Protein 3LG8 (pdb70)

Foldseek 3Di:
DPCPCVVVLLVLLVVVLVVVLDAEFQWAFAAPVNVCPVCPPFVVSQPCNCPPRNHGYGHDHHDHDAHHIWGAHPPRPDTGGSGPCCVVVVVVVVVVVVVVVVDPPD/DCVVVLCVLLVLVLVQCVVVLDAAWAWAWAAVVNCVSPCPPPCVSQVCRVPPGPHTYDYDHYHHAAHHIKTAHPPRPDTGDSGPCVPVVVVVVVVVVVVVCPPPND

Radius of gyration: 22.58 Å; Cα contacts (8 Å, |Δi|>4): 334; chains: 2; bounding box: 62×52×53 Å

Nearest PDB structures (foldseek):
  3lg8-assembly1_A  TM=1.010E+00  e=1.877E-20  Methanocaldococcus jannaschii
  3lg8-assembly2_B  TM=9.759E-01  e=1.126E-16  Methanocaldococcus jannaschii
  7uw9-assembly1_G  TM=6.546E-01  e=6.160E-03  Citrus x limon
  7vas-assembly1_J  TM=5.231E-01  e=1.562E+00  Thermus thermophilus HB8
  2a4h-assembly1_A  TM=2.827E-01  e=3.931E+00  Drosophila melanogaster

InterPro domains:
  IPR002842 V-type ATPase subunit E [MF_00311] (1-203)
  IPR002842 V-type ATPase subunit E [PF01991] (9-203)
  IPR002842 V-type ATPase subunit E [PTHR45715] (4-203)
  IPR028987 F-type ATP synthase subunit B-like, membrane domain superfamily [SSF81573] (9-65)
  IPR038495 V-type ATPase subunit E, C-terminal domain superfamily [G3DSA:3.30.2320.30] (80-203)

Secondary structure (DSSP, 8-state):
---STTTHHHHHHHHHHHHHT-SS---B-SSHHHHTTTTSS-TTTTTTHHHHSSS----------SSS-B-B-SS-S-B----SHHHHSHHHHHHHHHHHTTTS--/---STTTHHHHHHTTTTTTT--SS--B--SHHHHHHHHHSSHHHHSTGGGTSSSS----------SSSPPEE-SSSS-EE--SSHHHHTHHHHHHHHHHTTTSS--

Structure (mmCIF, N/CA/C/O backbone):
data_3LG8
#
_entry.id   3LG8
#
_cell.length_a   73.658
_cell.length_b   73.658
_cell.length_c   149.643
_cell.angle_alpha   90.000
_cell.angle_beta   90.000
_cell.angle_gamma   120.000
#
_symmetry.space_group_name_H-M   'P 61 2 2'
#
loop_
_atom_site.group_PDB
_atom_site.id
_atom_site.type_symbol
_atom_site.label_atom_id
_atom_site.label_alt_id
_atom_site.label_comp_id
_atom_site.label_asym_id
_atom_site.label_entity_id
_atom_site.label_seq_id
_atom_site.pdbx_PDB_ins_code
_atom_site.Cartn_x
_atom_site.Cartn_y
_atom_site.Cartn_z
_atom_site.occupancy
_atom_site.B_iso_or_equiv
_atom_site.auth_seq_id
_atom_site.auth_comp_id
_atom_site.auth_asym_id
_atom_site.auth_atom_id
_atom_site.pdbx_PDB_model_num
ATOM 1 N N . GLU A 1 1 ? 25.654 -9.329 21.993 1.00 34.32 101 GLU A N 1
ATOM 2 C CA . GLU A 1 1 ? 25.127 -9.837 20.691 1.00 21.00 101 GLU A CA 1
ATOM 3 C C . GLU A 1 1 ? 26.081 -9.559 19.526 1.00 24.92 101 GLU A C 1
ATOM 4 O O . GLU A 1 1 ? 26.580 -10.495 18.892 1.00 20.21 101 GLU A O 1
ATOM 6 N N . GLN A 1 2 ? 26.322 -8.271 19.258 1.00 20.52 102 GLN A N 1
ATOM 7 C CA . GLN A 1 2 ? 27.183 -7.801 18.157 1.00 23.42 102 GLN A CA 1
ATOM 8 C C . GLN A 1 2 ? 26.567 -7.937 16.750 1.00 21.65 102 GLN A C 1
ATOM 9 O O . GLN A 1 2 ? 27.077 -7.356 15.785 1.00 25.11 102 GLN A O 1
ATOM 11 N N . PRO A 1 3 ? 25.464 -8.702 16.638 1.00 20.65 103 PRO A N 1
ATOM 12 C CA . PRO A 1 3 ? 24.699 -9.018 15.431 1.00 22.78 103 PRO A CA 1
ATOM 13 C C . PRO A 1 3 ? 23.590 -7.998 15.186 1.00 21.52 103 PRO A C 1
ATOM 14 O O . PRO A 1 3 ? 22.414 -8.360 15.097 1.00 24.76 103 PRO A O 1
ATOM 16 N N . GLU A 1 4 ? 23.982 -6.730 15.081 1.00 21.03 104 GLU A N 1
ATOM 17 C CA . GLU A 1 4 ? 23.050 -5.631 14.830 1.00 20.12 104 GLU A CA 1
ATOM 18 C C . GLU A 1 4 ? 22.645 -5.564 13.361 1.00 20.28 104 GLU A C 1
ATOM 19 O O . GLU A 1 4 ? 21.499 -5.246 13.038 1.00 21.54 104 GLU A O 1
ATOM 21 N N . TYR A 1 5 ? 23.599 -5.860 12.481 1.00 27.12 105 TYR A N 1
ATOM 22 C CA . TYR A 1 5 ? 23.359 -5.897 11.041 1.00 26.27 105 TYR A CA 1
ATOM 23 C C . TYR A 1 5 ? 23.074 -7.326 10.553 1.00 23.35 105 TYR A C 1
ATOM 24 O O . TYR A 1 5 ? 23.173 -7.626 9.359 1.00 22.54 105 TYR A O 1
ATOM 26 N N . LYS A 1 6 ? 22.719 -8.198 11.496 1.00 27.84 106 LYS A N 1
ATOM 27 C CA . LYS A 1 6 ? 22.192 -9.525 11.185 1.00 29.12 106 LYS A CA 1
ATOM 28 C C . LYS A 1 6 ? 20.726 -9.416 10.755 1.00 31.94 106 LYS A C 1
ATOM 29 O O . LYS A 1 6 ? 20.128 -10.387 10.287 1.00 28.45 106 LYS A O 1
ATOM 31 N N . ASP A 1 7 ? 20.160 -8.225 10.939 1.00 30.41 107 ASP A N 1
ATOM 32 C CA . ASP A 1 7 ? 18.846 -7.872 10.416 1.00 31.47 107 ASP A CA 1
ATOM 33 C C . ASP A 1 7 ? 18.996 -7.072 9.120 1.00 38.25 107 ASP A C 1
ATOM 34 O O . ASP A 1 7 ? 18.031 -6.903 8.368 1.00 36.12 107 ASP A O 1
ATOM 36 N N . LYS A 1 8 ? 20.209 -6.578 8.873 1.00 35.94 108 LYS A N 1
ATOM 37 C CA . LYS A 1 8 ? 20.543 -5.924 7.611 1.00 33.82 108 LYS A CA 1
ATOM 38 C C . LYS A 1 8 ? 20.681 -6.969 6.515 1.00 32.98 108 LYS A C 1
ATOM 39 O O . LYS A 1 8 ? 20.381 -6.697 5.355 1.00 31.54 108 LYS A O 1
ATOM 41 N N . LEU A 1 9 ? 21.137 -8.162 6.898 1.00 32.89 109 LEU A N 1
ATOM 42 C CA . LEU A 1 9 ? 21.215 -9.301 5.989 1.00 31.54 109 LEU A CA 1
ATOM 43 C C . LEU A 1 9 ? 19.831 -9.635 5.445 1.00 28.92 109 LEU A C 1
ATOM 44 O O . LEU A 1 9 ? 19.676 -9.893 4.254 1.00 27.54 109 LEU A O 1
ATOM 46 N N . ILE A 1 10 ? 18.832 -9.612 6.325 1.00 29.28 110 ILE A N 1
ATOM 47 C CA . ILE A 1 10 ? 17.439 -9.794 5.928 1.00 29.92 110 ILE A CA 1
ATOM 48 C C . ILE A 1 10 ? 16.931 -8.575 5.165 1.00 31.47 110 ILE A C 1
ATOM 49 O O . ILE A 1 10 ? 16.076 -8.704 4.294 1.00 36.73 110 ILE A O 1
ATOM 51 N N . LYS A 1 11 ? 17.466 -7.399 5.485 1.00 39.17 111 LYS A N 1
ATOM 52 C CA . LYS A 1 11 ? 17.130 -6.176 4.758 1.00 38.45 111 LYS A CA 1
ATOM 53 C C . LYS A 1 11 ? 17.829 -6.127 3.400 1.00 35.45 111 LYS A C 1
ATOM 54 O O . LYS A 1 11 ? 17.514 -5.282 2.556 1.00 38.26 111 LYS A O 1
ATOM 56 N N . LEU A 1 12 ? 18.780 -7.039 3.207 1.00 31.45 112 LEU A N 1
ATOM 57 C CA . LEU A 1 12 ? 19.507 -7.171 1.949 1.00 32.42 112 LEU A CA 1
ATOM 58 C C . LEU A 1 12 ? 18.868 -8.222 1.050 1.00 31.45 112 LEU A C 1
ATOM 59 O O . LEU A 1 12 ? 18.808 -8.044 -0.164 1.00 29.93 112 LEU A O 1
ATOM 61 N N . ILE A 1 13 ? 18.400 -9.316 1.646 1.00 30.26 113 ILE A N 1
ATOM 62 C CA . ILE A 1 13 ? 17.708 -10.361 0.899 1.00 31.34 113 ILE A CA 1
ATOM 63 C C . ILE A 1 13 ? 16.362 -9.854 0.397 1.00 30.94 113 ILE A C 1
ATOM 64 O O . ILE A 1 13 ? 15.913 -10.242 -0.677 1.00 32.85 113 ILE A O 1
ATOM 66 N N . LYS A 1 14 ? 15.731 -8.976 1.173 1.00 33.54 114 LYS A N 1
ATOM 67 C CA . LYS A 1 14 ? 14.468 -8.353 0.780 1.00 32.94 114 LYS A CA 1
ATOM 68 C C . LYS A 1 14 ? 14.686 -7.291 -0.290 1.00 30.99 114 LYS A C 1
ATOM 69 O O . LYS A 1 14 ? 13.790 -7.001 -1.086 1.00 30.84 114 LYS A O 1
ATOM 71 N N . ASP A 1 15 ? 15.880 -6.708 -0.289 1.00 31.63 115 ASP A N 1
ATOM 72 C CA . ASP A 1 15 ? 16.279 -5.745 -1.310 1.00 30.12 115 ASP A CA 1
ATOM 73 C C . ASP A 1 15 ? 16.523 -6.443 -2.649 1.00 29.54 115 ASP A C 1
ATOM 74 O O . ASP A 1 15 ? 16.219 -5.898 -3.710 1.00 29.95 115 ASP A O 1
ATOM 76 N N . GLY A 1 16 ? 17.074 -7.653 -2.580 1.00 29.84 116 GLY A N 1
ATOM 77 C CA . GLY A 1 16 ? 17.313 -8.473 -3.759 1.00 28.31 116 GLY A CA 1
ATOM 78 C C . GLY A 1 16 ? 16.025 -9.013 -4.344 1.00 27.94 116 GLY A C 1
ATOM 79 O O . GLY A 1 16 ? 15.964 -9.315 -5.532 1.00 26.84 116 GLY A O 1
ATOM 80 N N . ALA A 1 17 ? 14.993 -9.123 -3.509 1.00 23.72 117 ALA A N 1
ATOM 81 C CA . ALA A 1 17 ? 13.691 -9.637 -3.928 1.00 24.55 117 ALA A CA 1
ATOM 82 C C . ALA A 1 17 ? 13.121 -8.850 -5.100 1.00 24.65 117 ALA A C 1
ATOM 83 O O . ALA A 1 17 ? 13.073 -9.351 -6.223 1.00 25.92 117 ALA A O 1
ATOM 85 N N . ILE A 1 18 ? 12.707 -7.614 -4.830 1.00 21.84 118 ILE A N 1
ATOM 86 C CA . ILE A 1 18 ? 12.143 -6.735 -5.852 1.00 23.53 118 ILE A CA 1
ATOM 87 C C . ILE A 1 18 ? 13.117 -6.491 -7.001 1.00 20.00 118 ILE A C 1
ATOM 88 O O . ILE A 1 18 ? 12.706 -6.334 -8.150 1.00 22.42 118 ILE A O 1
ATOM 90 N N . SER A 1 19 ? 14.408 -6.470 -6.672 1.00 29.52 119 SER A N 1
ATOM 91 C CA . SER A 1 19 ? 15.476 -6.262 -7.648 1.00 28.95 119 SER A CA 1
ATOM 92 C C . SER A 1 19 ? 15.734 -7.513 -8.482 1.00 29.94 119 SER A C 1
ATOM 93 O O . SER A 1 19 ? 16.482 -7.472 -9.462 1.00 30.54 119 SER A O 1
ATOM 95 N N . LEU A 1 20 ? 15.124 -8.624 -8.082 1.00 34.92 120 LEU A N 1
ATOM 96 C CA . LEU A 1 20 ? 15.159 -9.841 -8.876 1.00 37.31 120 LEU A CA 1
ATOM 97 C C . LEU A 1 20 ? 13.819 -10.049 -9.564 1.00 39.01 120 LEU A C 1
ATOM 98 O O . LEU A 1 20 ? 13.766 -10.432 -10.736 1.00 39.66 120 LEU A O 1
ATOM 100 N N . GLY A 1 21 ? 12.739 -9.771 -8.834 1.00 39.36 121 GLY A N 1
ATOM 101 C CA . GLY A 1 21 ? 11.392 -10.114 -9.279 1.00 40.01 121 GLY A CA 1
ATOM 102 C C . GLY A 1 21 ? 11.244 -11.624 -9.267 1.00 40.84 121 GLY A C 1
ATOM 103 O O . GLY A 1 21 ? 10.703 -12.220 -10.203 1.00 40.38 121 GLY A O 1
ATOM 104 N N . GLY A 1 22 ? 11.738 -12.237 -8.195 1.00 42.07 122 GLY A N 1
ATOM 105 C CA . GLY A 1 22 ? 11.835 -13.685 -8.108 1.00 42.09 122 GLY A CA 1
ATOM 106 C C . GLY A 1 22 ? 10.648 -14.356 -7.451 1.00 42.13 122 GLY A C 1
ATOM 107 O O . GLY A 1 22 ? 10.141 -13.890 -6.426 1.00 42.21 122 GLY A O 1
ATOM 108 N N . GLY A 1 23 ? 10.204 -15.452 -8.063 1.00 40.47 123 GLY A N 1
ATOM 109 C CA . GLY A 1 23 ? 9.210 -16.329 -7.466 1.00 38.67 123 GLY A CA 1
ATOM 110 C C . GLY A 1 23 ? 9.918 -17.229 -6.478 1.00 37.88 123 GLY A C 1
ATOM 111 O O . GLY A 1 23 ? 9.839 -17.020 -5.269 1.00 36.58 123 GLY A O 1
ATOM 112 N N . GLU A 1 24 ? 10.630 -18.219 -7.007 1.00 37.84 124 GLU A N 1
ATOM 113 C CA . GLU A 1 24 ? 11.421 -19.126 -6.186 1.00 38.26 124 GLU A CA 1
ATOM 114 C C . GLU A 1 24 ? 12.912 -18.982 -6.484 1.00 38.55 124 GLU A C 1
ATOM 115 O O . GLU A 1 24 ? 13.437 -19.576 -7.430 1.00 39.33 124 GLU A O 1
ATOM 117 N N . LEU A 1 25 ? 13.581 -18.173 -5.669 1.00 39.14 125 LEU A N 1
ATOM 118 C CA . LEU A 1 25 ? 15.021 -17.992 -5.763 1.00 39.13 125 LEU A CA 1
ATOM 119 C C . LEU A 1 25 ? 15.708 -18.625 -4.550 1.00 38.99 125 LEU A C 1
ATOM 120 O O . LEU A 1 25 ? 15.648 -18.088 -3.437 1.00 39.22 125 LEU A O 1
ATOM 122 N N . ILE A 1 26 ? 16.344 -19.775 -4.775 1.00 38.04 126 ILE A N 1
ATOM 123 C CA . ILE A 1 26 ? 17.061 -20.502 -3.724 1.00 37.76 126 ILE A CA 1
ATOM 124 C C . ILE A 1 26 ? 18.299 -19.728 -3.261 1.00 36.81 126 ILE A C 1
ATOM 125 O O . ILE A 1 26 ? 19.396 -19.907 -3.802 1.00 35.39 126 ILE A O 1
ATOM 127 N N . VAL A 1 27 ? 18.103 -18.874 -2.255 1.00 37.30 127 VAL A N 1
ATOM 128 C CA . VAL A 1 27 ? 19.133 -17.946 -1.777 1.00 38.52 127 VAL A CA 1
ATOM 129 C C . VAL A 1 27 ? 20.332 -18.642 -1.124 1.00 39.58 127 VAL A C 1
ATOM 130 O O . VAL A 1 27 ? 20.226 -19.184 -0.021 1.00 36.86 127 VAL A O 1
ATOM 132 N N . ARG A 1 28 ? 21.466 -18.628 -1.823 1.00 41.26 128 ARG A N 1
ATOM 133 C CA . ARG A 1 28 ? 22.709 -19.187 -1.305 1.00 41.94 128 ARG A CA 1
ATOM 134 C C . ARG A 1 28 ? 23.355 -18.176 -0.367 1.00 42.97 128 ARG A C 1
ATOM 135 O O . ARG A 1 28 ? 23.925 -17.179 -0.813 1.00 43.17 128 ARG A O 1
ATOM 137 N N . LEU A 1 29 ? 23.258 -18.446 0.934 1.00 44.75 129 LEU A N 1
ATOM 138 C CA . LEU A 1 29 ? 23.640 -17.491 1.983 1.00 46.17 129 LEU A CA 1
ATOM 139 C C . LEU A 1 29 ? 25.141 -17.433 2.287 1.00 46.66 129 LEU A C 1
ATOM 140 O O . LEU A 1 29 ? 25.920 -18.256 1.802 1.00 47.59 129 LEU A O 1
ATOM 142 N N . ASN A 1 30 ? 25.524 -16.451 3.105 1.00 46.04 130 ASN A N 1
ATOM 143 C CA . ASN A 1 30 ? 26.922 -16.184 3.442 1.00 45.76 130 ASN A CA 1
ATOM 144 C C . ASN A 1 30 ? 27.523 -17.203 4.409 1.00 45.95 130 ASN A C 1
ATOM 145 O O . ASN A 1 30 ? 27.734 -16.907 5.590 1.00 44.58 130 ASN A O 1
ATOM 147 N N . LYS A 1 31 ? 27.801 -18.399 3.888 1.00 21.25 131 LYS A N 1
ATOM 148 C CA . LYS A 1 31 ? 28.386 -19.509 4.653 1.00 25.29 131 LYS A CA 1
ATOM 149 C C . LYS A 1 31 ? 27.458 -20.033 5.753 1.00 22.57 131 LYS A C 1
ATOM 150 O O . LYS A 1 31 ? 26.362 -19.508 5.960 1.00 21.33 131 LYS A O 1
ATOM 152 N N . ARG A 1 32 ? 27.912 -21.075 6.446 1.00 20.10 132 ARG A N 1
ATOM 153 C CA . ARG A 1 32 ? 27.142 -21.713 7.513 1.00 23.82 132 ARG A CA 1
ATOM 154 C C . ARG A 1 32 ? 26.745 -20.725 8.606 1.00 27.84 132 ARG A C 1
ATOM 155 O O . ARG A 1 32 ? 25.598 -20.723 9.061 1.00 28.08 132 ARG A O 1
ATOM 157 N N . ASP A 1 33 ? 27.695 -19.879 9.005 1.00 27.24 133 ASP A N 1
ATOM 158 C CA . ASP A 1 33 ? 27.467 -18.866 10.034 1.00 29.88 133 ASP A CA 1
ATOM 159 C C . ASP A 1 33 ? 26.293 -17.964 9.672 1.00 21.01 133 ASP A C 1
ATOM 160 O O . ASP A 1 33 ? 25.855 -17.146 10.480 1.00 24.11 133 ASP A O 1
ATOM 162 N N . MET A 1 34 ? 25.797 -18.123 8.448 1.00 27.06 134 MET A N 1
ATOM 163 C CA . MET A 1 34 ? 24.579 -17.463 8.007 1.00 23.15 134 MET A CA 1
ATOM 164 C C . MET A 1 34 ? 23.523 -18.493 7.615 1.00 31.05 134 MET A C 1
ATOM 165 O O . MET A 1 34 ? 22.322 -18.240 7.751 1.00 33.03 134 MET A O 1
ATOM 167 N N . GLU A 1 35 ? 23.982 -19.652 7.138 1.00 32.10 135 GLU A N 1
ATOM 168 C CA . GLU A 1 35 ? 23.097 -20.737 6.688 1.00 30.93 135 GLU A CA 1
ATOM 169 C C . GLU A 1 35 ? 22.312 -21.388 7.832 1.00 29.41 135 GLU A C 1
ATOM 170 O O . GLU A 1 35 ? 21.253 -21.984 7.604 1.00 28.11 135 GLU A O 1
ATOM 172 N N . LEU A 1 36 ? 22.845 -21.281 9.049 1.00 25.26 136 LEU A N 1
ATOM 173 C CA . LEU A 1 36 ? 22.139 -21.704 10.254 1.00 27.39 136 LEU A CA 1
ATOM 174 C C . LEU A 1 36 ? 21.428 -20.513 10.883 1.00 29.84 136 LEU A C 1
ATOM 175 O O . LEU A 1 36 ? 20.462 -20.683 11.627 1.00 30.16 136 LEU A O 1
ATOM 177 N N . ILE A 1 37 ? 21.904 -19.312 10.558 1.00 21.37 137 ILE A N 1
ATOM 178 C CA . ILE A 1 37 ? 21.439 -18.076 11.186 1.00 29.72 137 ILE A CA 1
ATOM 179 C C . ILE A 1 37 ? 20.258 -17.419 10.477 1.00 32.17 137 ILE A C 1
ATOM 180 O O . ILE A 1 37 ? 19.207 -17.213 11.085 1.00 33.62 137 ILE A O 1
ATOM 182 N N . ASP A 1 38 ? 20.438 -17.083 9.203 1.00 31.22 138 ASP A N 1
ATOM 183 C CA . ASP A 1 38 ? 19.406 -16.399 8.424 1.00 36.63 138 ASP A CA 1
ATOM 184 C C . ASP A 1 38 ? 18.217 -17.307 8.110 1.00 33.71 138 ASP A C 1
ATOM 185 O O . ASP A 1 38 ? 17.089 -16.833 7.936 1.00 31.48 138 ASP A O 1
ATOM 187 N N . ASP A 1 39 ? 18.486 -18.610 8.041 1.00 34.91 139 ASP A N 1
ATOM 188 C CA . ASP A 1 39 ? 17.456 -19.627 7.813 1.00 33.84 139 ASP A CA 1
ATOM 189 C C . ASP A 1 39 ? 17.010 -20.301 9.120 1.00 31.13 139 ASP A C 1
ATOM 190 O O . ASP A 1 39 ? 16.760 -21.513 9.153 1.00 29.05 139 ASP A O 1
ATOM 192 N N . SER A 1 40 ? 16.929 -19.509 10.191 1.00 47.61 140 SER A N 1
ATOM 193 C CA . SER A 1 40 ? 16.342 -19.944 11.460 1.00 46.09 140 SER A CA 1
ATOM 194 C C . SER A 1 40 ? 14.886 -19.481 11.524 1.00 45.57 140 SER A C 1
ATOM 195 O O . SER A 1 40 ? 14.012 -20.208 12.007 1.00 45.93 140 SER A O 1
ATOM 197 N N . THR A 1 41 ? 14.641 -18.266 11.034 1.00 40.93 141 THR A N 1
ATOM 198 C CA . THR A 1 41 ? 13.290 -17.757 10.817 1.00 39.34 141 THR A CA 1
ATOM 199 C C . THR A 1 41 ? 12.970 -17.849 9.325 1.00 35.12 141 THR A C 1
ATOM 200 O O . THR A 1 41 ? 13.304 -16.947 8.548 1.00 37.08 141 THR A O 1
ATOM 202 N N . LEU A 1 42 ? 12.323 -18.950 8.944 1.00 36.60 142 LEU A N 1
ATOM 203 C CA . LEU A 1 42 ? 12.133 -19.317 7.539 1.00 38.82 142 LEU A CA 1
ATOM 204 C C . LEU A 1 42 ? 10.876 -18.723 6.896 1.00 36.94 142 LEU A C 1
ATOM 205 O O . LEU A 1 42 ? 10.951 -18.115 5.825 1.00 38.65 142 LEU A O 1
ATOM 207 N N . TRP A 1 43 ? 9.726 -18.914 7.544 1.00 35.81 143 TRP A N 1
ATOM 208 C CA . TRP A 1 43 ? 8.458 -18.359 7.058 1.00 31.75 143 TRP A CA 1
ATOM 209 C C . TRP A 1 43 ? 8.369 -16.849 7.318 1.00 31.74 143 TRP A C 1
ATOM 210 O O . TR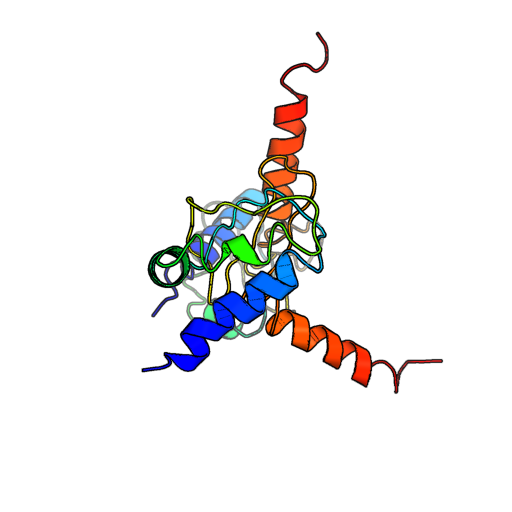P A 1 43 ? 7.444 -16.180 6.845 1.00 32.61 143 TRP A O 1
ATOM 212 N N . ASN A 1 44 ? 9.335 -16.329 8.076 1.00 37.69 144 ASN A N 1
ATOM 213 C CA . ASN A 1 44 ? 9.498 -14.892 8.278 1.00 39.28 144 ASN A CA 1
ATOM 214 C C . ASN A 1 44 ? 10.353 -14.264 7.176 1.00 40.19 144 ASN A C 1
ATOM 215 O O . ASN A 1 44 ? 10.236 -13.070 6.902 1.00 39.38 144 ASN A O 1
ATOM 217 N N . LEU A 1 45 ? 11.209 -15.075 6.554 1.00 28.21 145 LEU A N 1
ATOM 218 C CA . LEU A 1 45 ? 12.000 -14.650 5.399 1.00 29.63 145 LEU A CA 1
ATOM 219 C C . LEU A 1 45 ? 11.139 -14.558 4.146 1.00 30.71 145 LEU A C 1
ATOM 220 O O . LEU A 1 45 ? 11.264 -13.610 3.373 1.00 32.91 145 LEU A O 1
ATOM 222 N N . GLU A 1 46 ? 10.260 -15.543 3.967 1.00 31.37 146 GLU A N 1
ATOM 223 C CA . GLU A 1 46 ? 9.401 -15.652 2.782 1.00 36.36 146 GLU A CA 1
ATOM 224 C C . GLU A 1 46 ? 8.105 -14.825 2.870 1.00 38.21 146 GLU A C 1
ATOM 225 O O . GLU A 1 46 ? 7.117 -15.124 2.186 1.00 39.84 146 GLU A O 1
ATOM 227 N N . LYS A 1 47 ? 8.124 -13.780 3.696 1.00 31.56 147 LYS A N 1
ATOM 228 C CA . LYS A 1 47 ? 6.943 -12.950 3.949 1.00 37.82 147 LYS A CA 1
ATOM 229 C C . LYS A 1 47 ? 6.623 -11.989 2.796 1.00 40.15 147 LYS A C 1
ATOM 230 O O . LYS A 1 47 ? 5.682 -12.221 2.028 1.00 33.36 147 LYS A O 1
ATOM 232 N N . GLU A 1 48 ? 7.412 -10.919 2.681 1.00 39.27 148 GLU A N 1
ATOM 233 C CA . GLU A 1 48 ? 7.221 -9.902 1.643 1.00 35.59 148 GLU A CA 1
ATOM 234 C C . GLU A 1 48 ? 7.591 -10.400 0.240 1.00 38.46 148 GL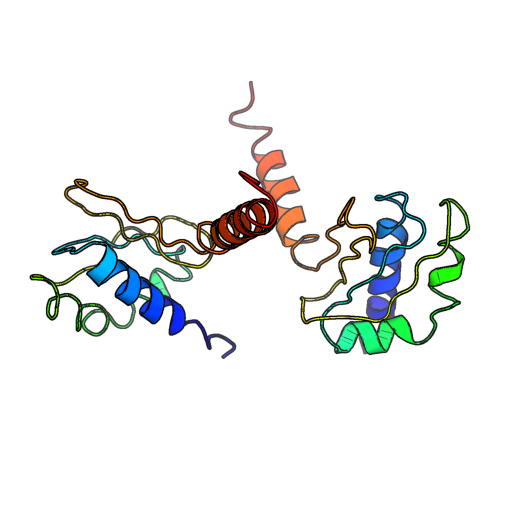U A C 1
ATOM 235 O O . GLU A 1 48 ? 7.371 -9.698 -0.751 1.00 31.78 148 GLU A O 1
ATOM 237 N N . VAL A 1 49 ? 8.148 -11.611 0.172 1.00 39.23 149 VAL A N 1
ATOM 238 C CA . VAL A 1 49 ? 8.576 -12.226 -1.086 1.00 37.47 149 VAL A CA 1
ATOM 239 C C . VAL A 1 49 ? 7.390 -12.528 -2.002 1.00 39.21 149 VAL A C 1
ATOM 240 O O . VAL A 1 49 ? 7.351 -12.072 -3.147 1.00 28.36 149 VAL A O 1
ATOM 242 N N . GLU A 1 50 ? 6.423 -13.286 -1.490 1.00 29.72 150 GLU A N 1
ATOM 243 C CA . GLU A 1 50 ? 5.211 -13.611 -2.245 1.00 36.87 150 GLU A CA 1
ATOM 244 C C . GLU A 1 50 ? 4.271 -12.409 -2.349 1.00 37.99 150 GLU A C 1
ATOM 245 O O . GLU A 1 50 ? 3.278 -12.450 -3.083 1.00 35.48 150 GLU A O 1
ATOM 247 N N . ASN A 1 51 ? 4.598 -11.345 -1.615 1.00 36.39 151 ASN A N 1
ATOM 248 C CA . ASN A 1 51 ? 3.777 -10.137 -1.563 1.00 35.38 151 ASN A CA 1
ATOM 249 C C . ASN A 1 51 ? 3.879 -9.282 -2.833 1.00 32.93 151 ASN A C 1
ATOM 250 O O . ASN A 1 51 ? 3.004 -9.355 -3.705 1.00 31.83 151 ASN A O 1
ATOM 252 N N . ALA A 1 52 ? 4.944 -8.485 -2.936 1.00 33.87 152 ALA A N 1
ATOM 253 C CA . ALA A 1 52 ? 5.149 -7.589 -4.077 1.00 32.37 152 ALA A CA 1
ATOM 254 C C . ALA A 1 52 ? 5.413 -8.351 -5.379 1.00 33.21 152 ALA A C 1
ATOM 255 O O . ALA A 1 52 ? 4.987 -7.920 -6.456 1.00 35.61 152 ALA A O 1
ATOM 257 N N . THR A 1 53 ? 6.102 -9.487 -5.270 1.00 32.37 153 THR A N 1
ATOM 258 C CA . THR A 1 53 ? 6.438 -10.311 -6.431 1.00 31.92 153 THR A CA 1
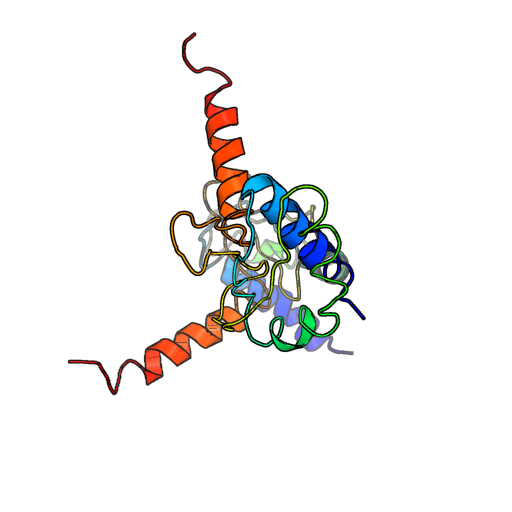ATOM 259 C C . THR A 1 53 ? 5.254 -11.174 -6.884 1.00 33.62 153 THR A C 1
ATOM 260 O O . THR A 1 53 ? 4.268 -10.657 -7.427 1.00 31.41 153 THR A O 1
ATOM 262 N N . LYS A 1 54 ? 5.364 -12.483 -6.656 1.00 38.42 154 LYS A N 1
ATOM 263 C CA . LYS A 1 54 ? 4.360 -13.455 -7.087 1.00 33.44 154 LYS A CA 1
ATOM 264 C C . LYS A 1 54 ? 4.362 -14.689 -6.184 1.00 34.18 154 LYS A C 1
ATOM 265 O O . LYS A 1 54 ? 3.305 -15.143 -5.741 1.00 39.36 154 LYS A O 1
ATOM 267 N N . LYS A 1 55 ? 5.555 -15.218 -5.914 1.00 32.92 155 LYS A N 1
ATOM 268 C CA . LYS A 1 55 ? 5.718 -16.431 -5.110 1.00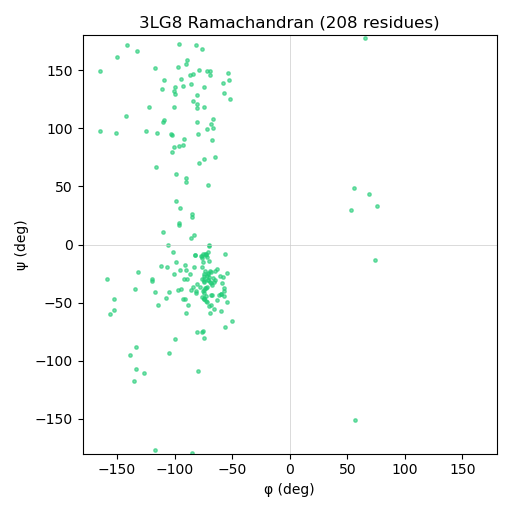 33.34 155 LYS A CA 1
ATOM 269 C C . LYS A 1 55 ? 6.805 -16.277 -4.037 1.00 35.89 155 LYS A C 1
ATOM 270 O O . LYS A 1 55 ? 7.602 -15.336 -4.076 1.00 36.54 155 LYS A O 1
ATOM 272 N N . VAL A 1 56 ? 6.825 -17.209 -3.086 1.00 37.18 156 VAL A N 1
ATOM 273 C CA . VAL A 1 56 ? 7.711 -17.132 -1.923 1.00 38.64 156 VAL A CA 1
ATOM 274 C C . VAL A 1 56 ? 9.102 -17.722 -2.169 1.00 40.22 156 VAL A C 1
ATOM 275 O O . VAL A 1 56 ? 9.251 -18.704 -2.902 1.00 40.03 156 VAL A O 1
ATOM 277 N N . THR A 1 57 ? 10.107 -17.119 -1.533 1.00 43.04 157 THR A N 1
ATOM 278 C CA . THR A 1 57 ? 11.511 -17.509 -1.701 1.00 44.52 157 THR A CA 1
ATOM 279 C C . THR A 1 57 ? 12.022 -18.393 -0.564 1.00 45.41 157 THR A C 1
ATOM 280 O O . THR A 1 57 ? 11.867 -18.058 0.614 1.00 45.26 157 THR A O 1
ATOM 282 N N . VAL A 1 58 ? 12.640 -19.514 -0.930 1.00 46.68 158 VAL A N 1
ATOM 283 C CA . VAL A 1 58 ? 13.182 -20.466 0.042 1.00 49.18 158 VAL A CA 1
ATOM 284 C C . VAL A 1 58 ? 14.680 -20.692 -0.160 1.00 51.78 158 VAL A C 1
ATOM 285 O O . VAL A 1 58 ? 15.108 -21.165 -1.217 1.00 51.88 158 VAL A O 1
ATOM 287 N N . LEU A 1 59 ? 15.464 -20.351 0.862 1.00 54.58 159 LEU A N 1
ATOM 288 C CA . LEU A 1 59 ? 16.919 -20.505 0.828 1.00 56.60 159 LEU A CA 1
ATOM 289 C C . LEU A 1 59 ? 17.328 -21.974 0.856 1.00 57.83 159 LEU A C 1
ATOM 290 O O . LEU A 1 59 ? 16.635 -22.808 1.445 1.00 58.07 159 LEU A O 1
ATOM 292 N N . LYS A 1 60 ? 18.456 -22.281 0.220 1.00 58.76 160 LYS A N 1
ATOM 293 C CA . LYS A 1 60 ? 18.925 -23.660 0.102 1.00 58.73 160 LYS A CA 1
ATOM 294 C C . LYS A 1 60 ? 20.415 -23.813 0.422 1.00 58.36 160 LYS A C 1
ATOM 295 O O . LYS A 1 60 ? 20.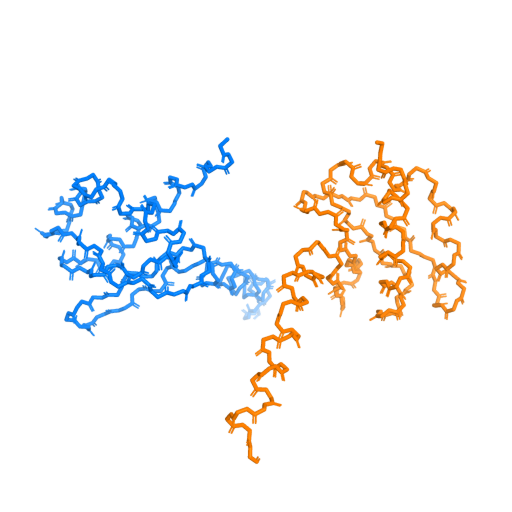811 -23.720 1.586 1.00 57.70 160 LYS A O 1
ATOM 297 N N . LYS A 1 61 ? 21.227 -24.039 -0.613 1.00 58.09 161 LYS A N 1
ATOM 298 C CA . LYS A 1 61 ? 22.656 -24.339 -0.464 1.00 57.45 161 LYS A CA 1
ATOM 299 C C . LYS A 1 61 ? 23.411 -23.304 0.369 1.00 56.75 161 LYS A C 1
ATOM 300 O O . LYS A 1 61 ? 23.073 -22.117 0.360 1.00 56.48 161 LYS A O 1
ATOM 302 N N . GLY A 1 62 ? 24.430 -23.772 1.087 1.00 55.42 162 GLY A N 1
ATOM 303 C CA . GLY A 1 62 ? 25.219 -22.921 1.970 1.00 53.86 162 GLY A CA 1
ATOM 304 C C . GLY A 1 62 ? 26.665 -22.811 1.536 1.00 52.34 162 GLY A C 1
ATOM 305 O O . GLY A 1 62 ? 27.563 -23.293 2.226 1.00 51.99 162 GLY A O 1
ATOM 306 N N . GLU A 1 63 ? 26.881 -22.176 0.387 1.00 50.56 163 GLU A N 1
ATOM 307 C CA . GLU A 1 63 ? 28.223 -21.941 -0.142 1.00 48.63 163 GLU A CA 1
ATOM 308 C C . GLU A 1 63 ? 28.869 -20.737 0.538 1.00 48.05 163 GLU A C 1
ATOM 309 O O . GLU A 1 63 ? 28.265 -19.664 0.608 1.00 50.36 163 GLU A O 1
ATOM 311 N N . PRO A 1 64 ? 30.101 -20.920 1.046 1.00 46.69 164 PRO A N 1
ATOM 312 C CA . PRO A 1 64 ? 30.942 -19.951 1.752 1.00 44.72 164 PRO A CA 1
ATOM 313 C C . PRO A 1 64 ? 31.192 -18.710 0.907 1.00 43.89 164 PRO A C 1
ATOM 314 O O . PRO A 1 64 ? 31.572 -18.821 -0.260 1.00 44.03 164 PRO A O 1
ATOM 316 N N . VAL A 1 65 ? 30.976 -17.540 1.499 1.00 40.47 165 VAL A N 1
ATOM 317 C CA . VAL A 1 65 ? 30.998 -16.293 0.752 1.00 38.95 165 VAL A CA 1
ATOM 318 C C . VAL A 1 65 ? 31.775 -15.200 1.474 1.00 37.78 165 VAL A C 1
ATOM 319 O O . VAL A 1 65 ? 32.981 -15.329 1.692 1.00 37.15 165 VAL A O 1
ATOM 321 N N . ASP A 1 66 ? 31.072 -14.126 1.827 1.00 36.50 166 ASP A N 1
ATOM 322 C CA . ASP A 1 66 ? 31.663 -12.976 2.500 1.00 33.92 166 ASP A CA 1
ATOM 323 C C . ASP A 1 66 ? 30.791 -12.543 3.678 1.00 32.99 166 ASP A C 1
ATOM 324 O O . ASP A 1 66 ? 30.996 -13.007 4.802 1.00 34.13 166 ASP A O 1
ATOM 326 N N . ILE A 1 67 ? 29.817 -11.672 3.419 1.00 31.30 167 ILE A N 1
ATOM 327 C CA . ILE A 1 67 ? 28.924 -11.182 4.468 1.00 28.98 167 ILE A CA 1
ATOM 328 C C . ILE A 1 67 ? 27.451 -11.191 4.060 1.00 28.85 167 ILE A C 1
ATOM 329 O O . ILE A 1 67 ? 26.581 -11.503 4.878 1.00 27.91 167 ILE A O 1
ATOM 331 N N . ALA A 1 68 ? 27.175 -10.854 2.803 1.00 27.00 168 ALA A N 1
ATOM 332 C CA . ALA A 1 68 ? 25.802 -10.825 2.302 1.00 27.02 168 ALA A CA 1
ATOM 333 C C . ALA A 1 68 ? 25.526 -11.958 1.319 1.00 27.44 168 ALA A C 1
ATOM 334 O O . ALA A 1 68 ? 26.376 -12.301 0.497 1.00 28.43 168 ALA A O 1
ATOM 336 N N . GLY A 1 69 ? 24.327 -12.528 1.411 1.00 27.79 169 GLY A N 1
ATOM 337 C CA . GLY A 1 69 ? 23.948 -13.687 0.611 1.00 26.11 169 GLY A CA 1
ATOM 338 C C . GLY A 1 69 ? 23.436 -13.351 -0.774 1.00 26.54 169 GLY A C 1
ATOM 339 O O . GLY A 1 69 ? 22.475 -12.595 -0.921 1.00 26.24 169 GLY A O 1
ATOM 340 N N . GLY A 1 70 ? 24.082 -13.925 -1.788 1.00 26.47 170 GLY A N 1
ATOM 341 C CA . GLY A 1 70 ? 23.668 -13.773 -3.183 1.00 26.76 170 GLY A CA 1
ATOM 342 C C . GLY A 1 70 ? 22.518 -14.699 -3.536 1.00 24.64 170 GLY A C 1
ATOM 343 O O . GLY A 1 70 ? 22.661 -15.924 -3.489 1.00 25.03 170 GLY A O 1
ATOM 344 N N . CYS A 1 71 ? 21.381 -14.107 -3.898 1.00 20.99 171 CYS A N 1
ATOM 345 C CA . CYS A 1 71 ? 20.153 -14.850 -4.171 1.00 17.06 171 CYS A CA 1
ATOM 346 C C . CYS A 1 71 ? 20.010 -15.227 -5.646 1.00 17.59 171 CYS A C 1
ATOM 347 O O . CYS A 1 71 ? 19.451 -14.467 -6.438 1.00 17.21 171 CYS A O 1
ATOM 349 N N . ILE A 1 72 ? 20.515 -16.406 -6.001 1.00 19.19 172 ILE A N 1
ATOM 350 C CA . ILE A 1 72 ? 20.465 -16.901 -7.380 1.00 21.51 172 ILE A CA 1
ATOM 351 C C . ILE A 1 72 ? 19.318 -17.892 -7.587 1.00 23.93 172 ILE A C 1
ATOM 352 O O . ILE A 1 72 ? 19.106 -18.783 -6.762 1.00 23.92 172 ILE A O 1
ATOM 354 N N . ILE A 1 73 ? 18.594 -17.736 -8.697 1.00 25.45 173 ILE A N 1
ATOM 355 C CA . ILE A 1 73 ? 17.391 -18.530 -8.981 1.00 28.28 173 ILE A CA 1
ATOM 356 C C . ILE A 1 73 ? 17.697 -19.988 -9.329 1.00 29.05 173 ILE A C 1
ATOM 357 O O . ILE A 1 73 ? 18.756 -20.294 -9.885 1.00 28.50 173 ILE A O 1
ATOM 359 N N . GLU A 1 74 ? 16.763 -20.875 -8.984 1.00 29.62 174 GLU A N 1
ATOM 360 C CA . GLU A 1 74 ? 16.881 -22.306 -9.270 1.00 29.96 174 GLU A CA 1
ATOM 361 C C . GLU A 1 74 ? 16.791 -22.545 -10.771 1.00 30.83 174 GLU A C 1
ATOM 362 O O . GLU A 1 74 ? 17.650 -23.212 -11.351 1.00 30.74 174 GLU A O 1
ATOM 364 N N . THR A 1 75 ? 15.740 -22.007 -11.388 1.00 32.93 175 THR A N 1
ATOM 365 C CA . THR A 1 75 ? 15.694 -21.855 -12.833 1.00 33.78 175 THR A CA 1
ATOM 366 C C . THR A 1 75 ? 16.514 -20.605 -13.111 1.00 34.73 175 THR A C 1
ATOM 367 O O . THR A 1 75 ? 16.008 -19.484 -13.016 1.00 35.26 175 THR A O 1
ATOM 369 N N . ALA A 1 76 ? 17.789 -20.816 -13.430 1.00 33.44 176 ALA A N 1
ATOM 370 C CA . ALA A 1 76 ? 18.795 -19.749 -13.467 1.00 30.74 176 ALA A CA 1
ATOM 371 C C . ALA A 1 76 ? 18.631 -18.763 -14.626 1.00 29.88 176 ALA A C 1
ATOM 372 O O . ALA A 1 76 ? 19.582 -18.484 -15.358 1.00 28.68 176 ALA A O 1
ATOM 374 N N . ASP A 1 77 ? 17.421 -18.230 -14.774 1.00 30.52 177 ASP A N 1
ATOM 375 C CA . ASP A 1 77 ? 17.147 -17.196 -15.761 1.00 30.38 177 ASP A CA 1
ATOM 376 C C . ASP A 1 77 ? 17.836 -15.893 -15.368 1.00 28.14 177 ASP A C 1
ATOM 377 O O . ASP A 1 77 ? 18.101 -15.048 -16.221 1.00 26.68 177 ASP A O 1
ATOM 379 N N . GLY A 1 78 ? 18.124 -15.747 -14.075 1.00 26.64 178 GLY A N 1
ATOM 380 C CA . GLY A 1 78 ? 18.821 -14.577 -13.541 1.00 26.79 178 GLY A CA 1
ATOM 381 C C . GLY A 1 78 ? 19.650 -14.917 -12.319 1.00 25.43 178 GLY A C 1
ATOM 382 O O . GLY A 1 78 ? 19.438 -15.953 -11.687 1.00 25.31 178 GLY A O 1
ATOM 383 N N . LEU A 1 79 ? 20.599 -14.043 -11.989 1.00 24.22 179 LEU A N 1
ATOM 384 C CA . LEU A 1 79 ? 21.467 -14.241 -10.828 1.00 21.45 179 LEU A CA 1
ATOM 385 C C . LEU A 1 79 ? 21.936 -12.914 -10.228 1.00 22.34 179 LEU A C 1
ATOM 386 O O . LEU A 1 79 ? 22.911 -12.315 -10.691 1.00 23.85 179 LEU A O 1
ATOM 388 N N . LYS A 1 80 ? 21.225 -12.461 -9.199 1.00 22.58 180 LYS A N 1
ATOM 389 C CA . LYS A 1 80 ? 21.569 -11.235 -8.485 1.00 21.65 180 LYS A CA 1
ATOM 390 C C . LYS A 1 80 ? 22.684 -11.492 -7.476 1.00 20.11 180 LYS A C 1
ATOM 391 O O . LYS A 1 80 ? 22.537 -12.317 -6.574 1.00 20.68 180 LYS A O 1
ATOM 393 N N . SER A 1 81 ? 23.799 -10.788 -7.633 1.00 19.78 181 SER A N 1
ATOM 394 C CA . SER A 1 81 ? 24.965 -11.008 -6.782 1.00 19.98 181 SER A CA 1
ATOM 395 C C . SER A 1 81 ? 25.061 -9.985 -5.651 1.00 19.83 181 SER A C 1
ATOM 396 O O . SER A 1 81 ? 26.036 -9.238 -5.551 1.00 21.45 181 SER A O 1
ATOM 398 N N . LEU A 1 82 ? 24.044 -9.960 -4.794 1.00 18.88 182 LEU A N 1
ATOM 399 C CA . LEU A 1 82 ? 24.046 -9.072 -3.639 1.00 18.14 182 LEU A CA 1
ATOM 400 C C . LEU A 1 82 ? 24.920 -9.644 -2.520 1.00 19.19 182 LEU A C 1
ATOM 401 O O . LEU A 1 82 ? 24.419 -10.093 -1.488 1.00 19.90 182 LEU A O 1
ATOM 403 N N . ASP A 1 83 ? 26.230 -9.645 -2.752 1.00 19.13 183 ASP A N 1
ATOM 404 C CA . ASP A 1 83 ? 27.202 -10.023 -1.733 1.00 18.65 183 ASP A CA 1
ATOM 405 C C . ASP A 1 83 ? 27.715 -8.759 -1.056 1.00 19.44 183 ASP A C 1
ATOM 406 O O . ASP A 1 83 ? 27.391 -7.652 -1.481 1.00 17.59 183 ASP A O 1
ATOM 408 N N . ASN A 1 84 ? 28.500 -8.920 0.003 1.00 20.49 184 ASN A N 1
ATOM 409 C CA . ASN A 1 84 ? 29.119 -7.771 0.654 1.00 21.57 184 ASN A CA 1
ATOM 410 C C . ASN A 1 84 ? 30.261 -7.216 -0.189 1.00 21.52 184 ASN A C 1
ATOM 411 O O . ASN A 1 84 ? 30.444 -6.001 -0.267 1.00 19.75 184 ASN A O 1
ATOM 413 N N . SER A 1 85 ? 31.010 -8.121 -0.823 1.00 21.18 185 SER A N 1
ATOM 414 C CA . SER A 1 85 ? 32.139 -7.769 -1.683 1.00 20.83 185 SER A CA 1
ATOM 415 C C . SER A 1 85 ? 31.680 -7.185 -3.019 1.00 20.98 185 SER A C 1
ATOM 416 O O . SER A 1 85 ? 32.431 -6.472 -3.682 1.00 19.01 185 SER A O 1
ATOM 418 N N . LEU A 1 86 ? 30.446 -7.498 -3.404 1.00 20.67 186 LEU A N 1
ATOM 419 C CA . LEU A 1 86 ? 29.829 -6.932 -4.603 1.00 19.57 186 LEU A CA 1
ATOM 420 C C . LEU A 1 86 ? 28.951 -5.728 -4.249 1.00 19.36 186 LEU A C 1
ATOM 421 O O . LEU A 1 86 ? 28.101 -5.304 -5.042 1.00 19.50 186 LEU A O 1
ATOM 423 N N . GLU A 1 87 ? 29.165 -5.199 -3.044 1.00 17.65 187 GLU A N 1
ATOM 424 C CA . GLU A 1 87 ? 28.484 -4.002 -2.557 1.00 16.82 187 GLU A CA 1
ATOM 425 C C . GLU A 1 87 ? 29.505 -3.034 -1.974 1.00 16.10 187 GLU A C 1
ATOM 426 O O . GLU A 1 87 ? 29.258 -1.831 -1.909 1.00 14.24 187 GLU A O 1
ATOM 428 N N . ALA A 1 88 ? 30.648 -3.577 -1.553 1.00 15.53 188 ALA A N 1
ATOM 429 C CA . ALA A 1 88 ? 31.742 -2.793 -0.972 1.00 16.45 188 ALA A CA 1
ATOM 430 C C . ALA A 1 88 ? 32.925 -2.643 -1.929 1.00 18.41 188 ALA A C 1
ATOM 431 O O . ALA A 1 88 ? 33.762 -1.757 -1.750 1.00 18.88 188 ALA A O 1
ATOM 433 N N . ILE A 1 89 ? 33.002 -3.524 -2.924 1.00 19.43 189 ILE A N 1
ATOM 434 C CA . ILE A 1 89 ? 33.960 -3.375 -4.017 1.00 16.60 189 ILE A CA 1
ATOM 435 C C . ILE A 1 89 ? 33.234 -2.816 -5.236 1.00 16.25 189 ILE A C 1
ATOM 436 O O . ILE A 1 89 ? 33.852 -2.484 -6.252 1.00 14.55 189 ILE A O 1
ATOM 438 N N . PHE A 1 90 ? 31.914 -2.716 -5.113 1.00 17.63 190 PHE A N 1
ATOM 439 C CA . PHE A 1 90 ? 31.083 -2.113 -6.141 1.00 19.58 190 PHE A CA 1
ATOM 440 C C . PHE A 1 90 ? 30.713 -0.682 -5.773 1.00 20.00 190 PHE A C 1
ATOM 441 O O . PHE A 1 90 ? 30.427 0.130 -6.655 1.00 19.13 190 PHE A O 1
ATOM 443 N N . ASN A 1 91 ? 30.716 -0.377 -4.475 1.00 20.25 191 ASN A N 1
ATOM 444 C CA . ASN A 1 91 ? 30.437 0.982 -4.001 1.00 20.23 191 ASN A CA 1
ATOM 445 C C . ASN A 1 91 ? 31.586 1.943 -4.294 1.00 20.13 191 ASN A C 1
ATOM 446 O O . ASN A 1 91 ? 31.369 3.151 -4.435 1.00 21.61 191 ASN A O 1
ATOM 448 N N . ARG A 1 92 ? 32.800 1.397 -4.376 1.00 20.96 192 ARG A N 1
ATOM 449 C CA . ARG A 1 92 ? 33.987 2.156 -4.773 1.00 18.64 192 ARG A CA 1
ATOM 450 C C . ARG A 1 92 ? 33.953 2.419 -6.274 1.00 18.74 192 ARG A C 1
ATOM 451 O O . ARG A 1 92 ? 34.175 3.546 -6.717 1.00 19.65 192 ARG A O 1
ATOM 453 N N . ASN A 1 93 ? 33.655 1.371 -7.043 1.00 18.71 193 ASN A N 1
ATOM 454 C CA . ASN A 1 93 ? 33.478 1.474 -8.493 1.00 16.74 193 ASN A CA 1
ATOM 455 C C . ASN A 1 93 ? 32.446 2.534 -8.876 1.00 16.05 193 ASN A C 1
ATOM 456 O O . ASN A 1 93 ? 32.482 3.076 -9.980 1.00 14.41 193 ASN A O 1
ATOM 458 N N . LEU A 1 94 ? 31.533 2.822 -7.955 1.00 17.01 194 LEU A N 1
ATOM 459 C CA . LEU A 1 94 ? 30.578 3.900 -8.131 1.00 18.19 194 LEU A CA 1
ATOM 460 C C . LEU A 1 94 ? 31.269 5.246 -7.939 1.00 17.65 194 LEU A C 1
ATOM 461 O O . LEU A 1 94 ? 31.086 6.162 -8.740 1.00 16.25 194 LEU A O 1
ATOM 463 N N . ASN A 1 95 ? 32.076 5.347 -6.886 1.00 18.69 195 ASN A N 1
ATOM 464 C CA . ASN A 1 95 ? 32.739 6.599 -6.532 1.00 18.81 195 ASN A CA 1
ATOM 465 C C . ASN A 1 95 ? 33.902 6.954 -7.452 1.00 19.78 195 ASN A C 1
ATOM 466 O O . ASN A 1 95 ? 34.090 8.122 -7.790 1.00 15.81 195 ASN A O 1
ATOM 468 N N . VAL A 1 96 ? 34.673 5.944 -7.853 1.00 23.13 196 VAL A N 1
ATOM 469 C CA . VAL A 1 96 ? 35.842 6.142 -8.717 1.00 26.03 196 VAL A CA 1
ATOM 470 C C . VAL A 1 96 ? 35.443 6.650 -10.096 1.00 27.98 196 VAL A C 1
ATOM 471 O O . VAL A 1 96 ? 36.200 7.379 -10.741 1.00 29.94 196 VAL A O 1
ATOM 473 N N . ILE A 1 97 ? 34.253 6.251 -10.538 1.00 29.32 197 ILE A N 1
ATOM 474 C CA . ILE A 1 97 ? 33.693 6.715 -11.797 1.00 31.37 197 ILE A CA 1
ATOM 475 C C . ILE A 1 97 ? 33.071 8.090 -11.613 1.00 31.26 197 ILE A C 1
ATOM 476 O O . ILE A 1 97 ? 33.105 8.918 -12.524 1.00 31.73 197 ILE A O 1
ATOM 478 N N . ARG A 1 98 ? 32.509 8.323 -10.427 1.00 31.78 198 ARG A N 1
ATOM 479 C CA . ARG A 1 98 ? 31.884 9.602 -10.093 1.00 29.24 198 ARG A CA 1
ATOM 480 C C . ARG A 1 98 ? 32.917 10.699 -9.827 1.00 28.19 198 ARG A C 1
ATOM 481 O O . ARG A 1 98 ? 32.621 11.884 -9.988 1.00 28.89 198 ARG A O 1
ATOM 483 N N . ALA A 1 99 ? 34.120 10.302 -9.416 1.00 27.47 199 ALA A N 1
ATOM 484 C CA . ALA A 1 99 ? 35.244 11.229 -9.315 1.00 27.43 199 ALA A CA 1
ATOM 485 C C . ALA A 1 99 ? 35.791 11.508 -10.712 1.00 26.98 199 ALA A C 1
ATOM 486 O O . ALA A 1 99 ? 36.315 12.590 -10.984 1.00 27.49 199 ALA A O 1
ATOM 488 N N . ARG A 1 100 ? 35.656 10.515 -11.589 1.00 27.12 200 ARG A N 1
ATOM 489 C CA . ARG A 1 100 ? 36.012 10.646 -12.997 1.00 29.39 200 ARG A CA 1
ATOM 490 C C . ARG A 1 100 ? 34.953 11.451 -13.733 1.00 30.87 200 ARG A C 1
ATOM 491 O O . ARG A 1 100 ? 35.204 11.977 -14.812 1.00 31.70 200 ARG A O 1
ATOM 493 N N . ILE A 1 101 ? 33.768 11.535 -13.138 1.00 32.67 201 ILE A N 1
ATOM 494 C CA . ILE A 1 101 ? 32.683 12.357 -13.663 1.00 34.27 201 ILE A CA 1
ATOM 495 C C . ILE A 1 101 ? 32.652 13.731 -12.985 1.00 35.25 201 ILE A C 1
ATOM 496 O O . ILE A 1 101 ? 31.588 14.335 -12.811 1.00 36.21 201 ILE A O 1
ATOM 498 N N . THR A 1 102 ? 33.830 14.212 -12.595 1.00 36.92 202 THR A N 1
ATOM 499 C CA . THR A 1 102 ? 33.984 15.565 -12.074 1.00 39.54 202 THR A CA 1
ATOM 500 C C . THR A 1 102 ? 34.754 16.423 -13.078 1.00 41.21 202 THR A C 1
ATOM 501 O O . THR A 1 102 ? 35.171 17.542 -12.768 1.00 39.95 202 THR A O 1
ATOM 503 N N . GLU A 1 103 ? 34.931 15.883 -14.283 1.00 44.05 203 GLU A N 1
ATOM 504 C CA . GLU A 1 103 ? 35.663 16.554 -15.354 1.00 46.93 203 GLU A CA 1
ATOM 505 C C . GLU A 1 103 ? 35.303 16.021 -16.741 1.00 49.02 203 GLU A C 1
ATOM 506 O O . GLU A 1 103 ? 35.359 16.763 -17.722 1.00 50.24 203 GLU A O 1
ATOM 508 N N . LYS A 1 104 ? 34.934 14.740 -16.808 1.00 51.81 204 LYS A N 1
ATOM 509 C CA . LYS A 1 104 ? 34.713 14.030 -18.076 1.00 54.87 204 LYS A CA 1
ATOM 510 C C . LYS A 1 104 ? 33.754 14.741 -19.025 1.00 56.50 204 LYS A C 1
ATOM 511 O O . LYS A 1 104 ? 32.754 15.320 -18.589 1.00 57.50 204 LYS A O 1
ATOM 513 N N . LEU A 1 105 ? 34.083 14.678 -20.318 1.00 56.83 205 LEU A N 1
ATOM 514 C CA . LEU A 1 105 ? 33.310 15.293 -21.414 1.00 57.69 205 LEU A CA 1
ATOM 515 C C . LEU A 1 105 ? 33.073 16.805 -21.254 1.00 58.45 205 LEU A C 1
ATOM 516 O O . LEU A 1 105 ? 31.948 17.292 -21.413 1.00 59.35 205 LEU A O 1
ATOM 518 N N . PHE A 1 106 ? 34.144 17.537 -20.950 1.00 59.52 206 PHE A N 1
ATOM 519 C CA . PHE A 1 106 ? 34.075 18.989 -20.778 1.00 60.66 206 PHE A CA 1
ATOM 520 C C . PHE A 1 106 ? 34.465 19.721 -22.060 1.00 62.67 206 PHE A C 1
ATOM 521 O O . PHE A 1 106 ? 34.064 19.312 -23.163 1.00 63.60 206 PHE A O 1
ATOM 523 N N . GLU B 1 1 ? 45.971 -7.230 32.346 1.00 21.31 101 GLU B N 1
ATOM 524 C CA . GLU B 1 1 ? 46.474 -5.882 31.943 1.00 23.53 101 GLU B CA 1
ATOM 525 C C . GLU B 1 1 ? 46.775 -5.778 30.443 1.00 22.05 101 GLU B C 1
ATOM 526 O O . GLU B 1 1 ? 46.490 -4.748 29.824 1.00 24.38 101 GLU B O 1
ATOM 528 N N . GLN B 1 2 ? 47.354 -6.839 29.874 1.00 25.35 102 GLN B N 1
ATOM 529 C CA . GLN B 1 2 ? 47.722 -6.892 28.450 1.00 25.92 102 GLN B CA 1
ATOM 530 C C . GLN B 1 2 ? 48.585 -5.705 28.009 1.00 24.47 102 GLN B C 1
ATOM 531 O O . GLN B 1 2 ? 48.540 -5.294 26.848 1.00 22.38 102 GLN B O 1
ATOM 533 N N . PRO B 1 3 ? 49.377 -5.154 28.943 1.00 23.94 103 PRO B N 1
ATOM 534 C CA . PRO B 1 3 ? 50.237 -3.991 28.751 1.00 21.21 103 PRO B CA 1
ATOM 535 C C . PRO B 1 3 ? 51.406 -4.299 27.826 1.00 26.71 103 PRO B C 1
ATOM 536 O O . PRO B 1 3 ? 51.861 -3.418 27.096 1.00 22.29 103 PRO B O 1
ATOM 538 N N . GLU B 1 4 ? 51.886 -5.540 27.866 1.00 24.60 104 GLU B N 1
ATOM 539 C CA . GLU B 1 4 ? 52.944 -5.990 26.970 1.00 21.38 104 GLU B CA 1
ATOM 540 C C . GLU B 1 4 ? 52.416 -6.030 25.543 1.00 23.65 104 GLU B C 1
ATOM 541 O O . GLU B 1 4 ? 53.085 -5.576 24.615 1.00 22.28 104 GLU B O 1
ATOM 543 N N . TYR B 1 5 ? 51.202 -6.557 25.385 1.00 28.94 105 TYR B N 1
ATOM 544 C CA . TYR B 1 5 ? 50.521 -6.594 24.090 1.00 22.37 105 TYR B CA 1
ATOM 545 C C . TYR B 1 5 ? 50.033 -5.206 23.657 1.00 29.35 105 TYR B C 1
ATOM 546 O O . TYR B 1 5 ? 49.578 -5.023 22.524 1.00 22.37 105 TYR B O 1
ATOM 548 N N . LYS B 1 6 ? 50.130 -4.237 24.567 1.00 23.19 106 LYS B N 1
ATOM 549 C CA . LYS B 1 6 ? 49.855 -2.841 24.250 1.00 21.24 106 LYS B CA 1
ATOM 550 C C . LYS B 1 6 ? 51.083 -2.188 23.614 1.00 26.59 106 LYS B C 1
ATOM 551 O O . LYS B 1 6 ? 51.016 -1.060 23.119 1.00 22.31 106 LYS B O 1
ATOM 553 N N . ASP B 1 7 ? 52.201 -2.908 23.642 1.00 27.43 107 ASP B N 1
ATOM 554 C CA . ASP B 1 7 ? 53.416 -2.504 22.942 1.00 21.31 107 ASP B CA 1
ATOM 555 C C . ASP B 1 7 ? 53.632 -3.367 21.694 1.00 29.25 107 ASP B C 1
ATOM 556 O O . ASP B 1 7 ? 54.606 -3.185 20.957 1.00 28.37 107 ASP B O 1
ATOM 558 N N . LYS B 1 8 ? 52.716 -4.309 21.469 1.00 28.27 108 LYS B N 1
ATOM 559 C CA . LYS B 1 8 ? 52.695 -5.096 20.241 1.00 27.98 108 LYS B CA 1
ATOM 560 C C . LYS B 1 8 ? 52.172 -4.242 19.090 1.00 26.58 108 LYS B C 1
ATOM 561 O O . LYS B 1 8 ? 52.580 -4.425 17.943 1.00 25.42 108 LYS B O 1
ATOM 563 N N . LEU B 1 9 ? 51.275 -3.308 19.412 1.00 23.36 109 LEU B N 1
ATOM 564 C CA . LEU B 1 9 ? 50.739 -2.354 18.439 1.00 21.61 109 LEU B CA 1
ATOM 565 C C . LEU B 1 9 ? 51.865 -1.564 17.783 1.00 29.90 109 LEU B C 1
ATOM 566 O O . LEU B 1 9 ? 51.834 -1.305 16.578 1.00 24.61 109 LEU B O 1
ATOM 568 N N . ILE B 1 10 ? 52.861 -1.195 18.585 1.00 22.34 110 ILE B N 1
ATOM 569 C CA . ILE B 1 10 ? 54.059 -0.542 18.079 1.00 23.48 110 ILE B CA 1
ATOM 570 C C . ILE B 1 10 ? 54.873 -1.524 17.250 1.00 21.85 110 ILE B C 1
ATOM 571 O O . ILE B 1 10 ? 55.344 -1.177 16.172 1.00 27.25 110 ILE B O 1
ATOM 573 N N . LYS B 1 11 ? 55.014 -2.752 17.745 1.00 22.81 111 LYS B N 1
ATOM 574 C CA . LYS B 1 11 ? 55.752 -3.796 17.032 1.00 29.42 111 LYS B CA 1
ATOM 575 C C . LYS B 1 11 ? 55.095 -4.155 15.701 1.00 25.15 111 LYS B C 1
ATOM 576 O O . LYS B 1 11 ? 55.738 -4.716 14.812 1.00 22.29 111 LYS B O 1
ATOM 578 N N . LEU B 1 12 ? 53.811 -3.833 15.582 1.00 24.37 112 LEU B N 1
ATOM 579 C CA . LEU B 1 12 ? 53.077 -3.994 14.335 1.00 21.45 112 LEU B CA 1
ATOM 580 C C . LEU B 1 12 ? 53.174 -2.733 13.479 1.00 23.47 112 LEU B C 1
ATOM 581 O O . LEU B 1 12 ? 52.990 -2.792 12.262 1.00 22.71 112 LEU B O 1
ATOM 583 N N . ILE B 1 13 ? 53.462 -1.600 14.121 1.00 21.27 113 ILE B N 1
ATOM 584 C CA . ILE B 1 13 ? 53.589 -0.318 13.427 1.00 23.94 113 ILE B CA 1
ATOM 585 C C . ILE B 1 13 ? 54.992 -0.110 12.867 1.00 21.43 113 ILE B C 1
ATOM 586 O O . ILE B 1 13 ? 55.149 0.412 11.766 1.00 21.27 113 ILE B O 1
ATOM 588 N N . LYS B 1 14 ? 56.002 -0.526 13.628 1.00 29.36 114 LYS B N 1
ATOM 589 C CA . LYS B 1 14 ? 57.403 -0.392 13.226 1.00 23.49 114 LYS B CA 1
ATOM 590 C C . LYS B 1 14 ? 57.731 -1.256 12.018 1.00 24.46 114 LYS B C 1
ATOM 591 O O . LYS B 1 14 ? 58.623 -0.924 11.237 1.00 28.63 114 LYS B O 1
ATOM 593 N N . ASP B 1 15 ? 57.014 -2.368 11.877 1.00 23.91 115 ASP B N 1
ATOM 594 C CA . ASP B 1 15 ? 57.140 -3.230 10.704 1.00 26.82 115 ASP B CA 1
ATOM 595 C C . ASP B 1 15 ? 56.288 -2.708 9.548 1.00 21.07 115 ASP B C 1
ATOM 596 O O . ASP B 1 15 ? 56.514 -3.067 8.391 1.00 24.36 115 ASP B O 1
ATOM 598 N N . GLY B 1 16 ? 55.313 -1.860 9.878 1.00 23.25 116 GLY B N 1
ATOM 599 C CA . GLY B 1 16 ? 54.410 -1.267 8.896 1.00 29.61 116 GLY B CA 1
ATOM 600 C C . GLY B 1 16 ? 55.122 -0.279 7.997 1.00 23.93 116 GLY B C 1
ATOM 601 O O . GLY B 1 16 ? 55.158 -0.450 6.779 1.00 22.85 116 GLY B O 1
ATOM 602 N N . ALA B 1 17 ? 55.703 0.751 8.605 1.00 21.42 117 ALA B N 1
ATOM 603 C CA . ALA B 1 17 ? 56.478 1.750 7.873 1.00 22.84 117 ALA B CA 1
ATOM 604 C C . ALA B 1 17 ? 57.788 1.171 7.347 1.00 23.51 117 ALA B C 1
ATOM 605 O O . ALA B 1 17 ? 58.561 1.865 6.685 1.00 22.62 117 ALA B O 1
ATOM 607 N N . ILE B 1 18 ? 58.027 -0.100 7.654 1.00 29.84 118 ILE B N 1
ATOM 608 C CA . ILE B 1 18 ? 59.166 -0.838 7.120 1.00 23.72 118 ILE B CA 1
ATOM 609 C C . ILE B 1 18 ? 58.785 -1.581 5.835 1.00 22.91 118 ILE B C 1
ATOM 610 O O . ILE B 1 18 ? 59.506 -1.521 4.831 1.00 21.82 118 ILE B O 1
ATOM 612 N N . SER B 1 19 ? 57.645 -2.272 5.875 1.00 22.36 119 SER B N 1
ATOM 613 C CA . SER B 1 19 ? 57.133 -3.013 4.720 1.00 24.26 119 SER B CA 1
ATOM 614 C C . SER B 1 19 ? 56.361 -2.107 3.757 1.00 22.02 119 SER B C 1
ATOM 615 O O . SER B 1 19 ? 55.721 -2.584 2.814 1.00 21.34 119 SER B O 1
ATOM 617 N N . LEU B 1 20 ? 56.426 -0.802 4.009 1.00 34.92 120 LEU B N 1
ATOM 618 C CA . LEU B 1 20 ? 55.882 0.200 3.105 1.00 37.31 120 LEU B CA 1
ATOM 619 C C . LEU B 1 20 ? 57.000 1.099 2.571 1.00 39.01 120 LEU B C 1
ATOM 620 O O . LEU B 1 20 ? 57.027 1.433 1.384 1.00 39.66 120 LEU B O 1
ATOM 622 N N . GLY B 1 21 ? 57.927 1.468 3.454 1.00 39.36 121 GLY B N 1
ATOM 623 C CA . GLY B 1 21 ? 59.009 2.393 3.117 1.00 40.01 121 GLY B CA 1
ATOM 624 C C . GLY B 1 21 ? 58.519 3.828 3.039 1.00 40.84 121 GLY B C 1
ATOM 625 O O . GLY B 1 21 ? 59.017 4.625 2.241 1.00 40.38 121 GLY B O 1
ATOM 626 N N . GLY B 1 22 ? 57.538 4.153 3.875 1.00 42.07 122 GLY B N 1
ATOM 627 C CA . GLY B 1 22 ? 56.913 5.465 3.858 1.00 42.09 122 GLY B CA 1
ATOM 628 C C . GLY B 1 22 ? 57.606 6.459 4.762 1.00 42.13 122 GLY B C 1
ATOM 629 O O . GLY B 1 22 ? 58.332 6.082 5.685 1.00 42.21 122 GLY B O 1
ATOM 630 N N . GLY B 1 23 ? 57.385 7.737 4.475 1.00 40.47 123 GLY B N 1
ATOM 631 C CA . GLY B 1 23 ? 57.856 8.819 5.322 1.00 38.67 123 GLY B CA 1
ATOM 632 C C . GLY B 1 23 ? 56.711 9.287 6.189 1.00 37.88 123 GLY B C 1
ATOM 633 O O . GLY B 1 23 ? 56.591 8.881 7.343 1.00 36.58 123 GLY B O 1
ATOM 634 N N . GLU B 1 24 ? 55.859 10.129 5.614 1.00 37.84 124 GLU B N 1
ATOM 635 C CA . GLU B 1 24 ? 54.675 10.628 6.301 1.00 38.26 124 GLU B CA 1
ATOM 636 C C . GLU B 1 24 ? 53.449 9.752 6.016 1.00 38.55 124 GLU B C 1
ATOM 637 O O . GLU B 1 24 ? 52.667 10.034 5.100 1.00 39.33 124 GLU B O 1
ATOM 639 N N . LEU B 1 25 ? 53.297 8.688 6.802 1.00 39.14 125 LEU B N 1
ATOM 640 C CA . LEU B 1 25 ? 52.145 7.793 6.694 1.00 39.13 125 LEU B CA 1
ATOM 641 C C . LEU B 1 25 ? 51.209 7.954 7.891 1.00 38.99 125 LEU B C 1
ATOM 642 O O . LEU B 1 25 ? 51.523 7.526 9.009 1.00 39.22 125 LEU B O 1
ATOM 644 N N . ILE B 1 26 ? 50.062 8.580 7.638 1.00 38.04 126 ILE B N 1
ATOM 645 C CA . ILE B 1 26 ? 49.069 8.871 8.671 1.00 37.76 126 ILE B CA 1
ATOM 646 C C . ILE B 1 26 ? 48.401 7.604 9.202 1.00 36.81 126 ILE B C 1
ATOM 647 O O . ILE B 1 26 ? 47.538 7.017 8.540 1.00 35.39 126 ILE B O 1
ATOM 649 N N . VAL B 1 27 ? 48.807 7.193 10.401 1.00 37.30 127 VAL B N 1
ATOM 650 C CA . VAL B 1 27 ? 48.291 5.975 11.020 1.00 38.52 127 VAL B CA 1
ATOM 651 C C . VAL B 1 27 ? 46.865 6.150 11.550 1.00 39.58 127 VAL B C 1
ATOM 652 O O . VAL B 1 27 ? 46.613 6.986 12.424 1.00 36.86 127 VAL B O 1
ATOM 654 N N . ARG B 1 28 ? 45.940 5.367 10.995 1.00 41.26 128 ARG B N 1
ATOM 655 C CA . ARG B 1 28 ? 44.557 5.322 11.463 1.00 41.94 128 ARG B CA 1
ATOM 656 C C . ARG B 1 28 ? 44.349 4.061 12.295 1.00 42.97 128 ARG B C 1
ATOM 657 O O . ARG B 1 28 ? 44.072 2.987 11.758 1.00 43.17 128 ARG B O 1
ATOM 659 N N . LEU B 1 29 ? 44.482 4.213 13.613 1.00 44.75 129 LEU B N 1
ATOM 660 C CA . LEU B 1 29 ? 44.571 3.083 14.547 1.00 46.17 129 LEU B CA 1
ATOM 661 C C . LEU B 1 29 ? 43.239 2.388 14.843 1.00 46.66 129 LEU B C 1
ATOM 662 O O . LEU B 1 29 ? 42.165 2.893 14.494 1.00 47.59 129 LEU B O 1
ATOM 664 N N . ASN B 1 30 ? 43.337 1.229 15.493 1.00 46.04 130 ASN B N 1
ATOM 665 C CA . ASN B 1 30 ? 42.190 0.371 15.793 1.00 45.76 130 ASN B CA 1
ATOM 666 C C . ASN B 1 30 ? 41.209 0.986 16.787 1.00 45.95 130 ASN B C 1
ATOM 667 O O . ASN B 1 30 ? 41.437 0.961 18.002 1.00 44.58 130 ASN B O 1
ATOM 669 N N . LYS B 1 31 ? 40.114 1.526 16.252 1.00 21.78 131 LYS B N 1
ATOM 670 C CA . LYS B 1 31 ? 39.108 2.239 17.041 1.00 22.21 131 LYS B CA 1
ATOM 671 C C . LYS B 1 31 ? 39.724 3.409 17.823 1.00 23.35 131 LYS B C 1
ATOM 672 O O . LYS B 1 31 ? 40.716 4.003 17.386 1.00 25.03 131 LYS B O 1
ATOM 674 N N . ARG B 1 32 ? 39.125 3.744 18.962 1.00 23.32 132 ARG B N 1
ATOM 675 C CA . ARG B 1 32 ? 39.645 4.788 19.837 1.00 22.84 132 ARG B CA 1
ATOM 676 C C . ARG B 1 32 ? 40.574 4.188 20.883 1.00 29.28 132 ARG B C 1
ATOM 677 O O . ARG B 1 32 ? 41.510 4.844 21.337 1.00 23.29 132 ARG B O 1
ATOM 679 N N . ASP B 1 33 ? 40.306 2.936 21.250 1.00 25.46 133 ASP B N 1
ATOM 680 C CA . ASP B 1 33 ? 41.043 2.246 22.306 1.00 22.72 133 ASP B CA 1
ATOM 681 C C . ASP B 1 33 ? 42.535 2.143 22.005 1.00 28.84 133 ASP B C 1
ATOM 682 O O . ASP B 1 33 ? 43.367 2.359 22.891 1.00 25.12 133 ASP B O 1
ATOM 684 N N . MET B 1 34 ? 42.868 1.824 20.757 1.00 24.64 134 MET B N 1
ATOM 685 C CA . MET B 1 34 ? 44.265 1.693 20.349 1.00 22.16 134 MET B CA 1
ATOM 686 C C . MET B 1 34 ? 44.919 3.050 20.051 1.00 27.48 134 MET B C 1
ATOM 687 O O . MET B 1 34 ? 46.081 3.274 20.408 1.00 21.27 134 MET B O 1
ATOM 689 N N . GLU B 1 35 ? 44.166 3.946 19.407 1.00 23.38 135 GLU B N 1
ATOM 690 C CA . GLU B 1 35 ? 44.645 5.293 19.061 1.00 25.49 135 GLU B CA 1
ATOM 691 C C . GLU B 1 35 ? 45.013 6.120 20.295 1.00 28.49 135 GLU B C 1
ATOM 692 O O . GLU B 1 35 ? 46.042 6.797 20.302 1.00 26.28 135 GLU B O 1
ATOM 694 N N . LEU B 1 36 ? 44.170 6.057 21.328 1.00 29.73 136 LEU B N 1
ATOM 695 C CA . LEU B 1 36 ? 44.438 6.715 22.609 1.00 27.62 136 LEU B CA 1
ATOM 696 C C . LEU B 1 36 ? 45.685 6.128 23.275 1.00 21.70 136 LEU B C 1
ATOM 697 O O . LEU B 1 36 ? 46.572 6.866 23.719 1.00 29.08 136 LEU B O 1
ATOM 699 N N . ILE B 1 37 ? 45.747 4.800 23.324 1.00 28.56 137 ILE B N 1
ATOM 700 C CA . ILE B 1 37 ? 46.888 4.092 23.890 1.00 22.35 137 ILE B CA 1
ATOM 701 C C . ILE B 1 37 ? 48.187 4.435 23.159 1.00 28.92 137 ILE B C 1
ATOM 702 O O . ILE B 1 37 ? 49.143 4.921 23.769 1.00 21.47 137 ILE B O 1
ATOM 704 N N . ASP B 1 38 ? 48.194 4.206 21.848 1.00 24.29 138 ASP B N 1
ATOM 705 C CA . ASP B 1 38 ? 49.406 4.313 21.036 1.00 28.55 138 ASP B CA 1
ATOM 706 C C . ASP B 1 38 ? 49.888 5.747 20.779 1.00 28.09 138 ASP B C 1
ATOM 707 O O . ASP B 1 38 ? 51.099 5.997 20.754 1.00 21.00 138 ASP B O 1
ATOM 709 N N . ASP B 1 39 ? 48.952 6.679 20.590 1.00 22.83 139 ASP B N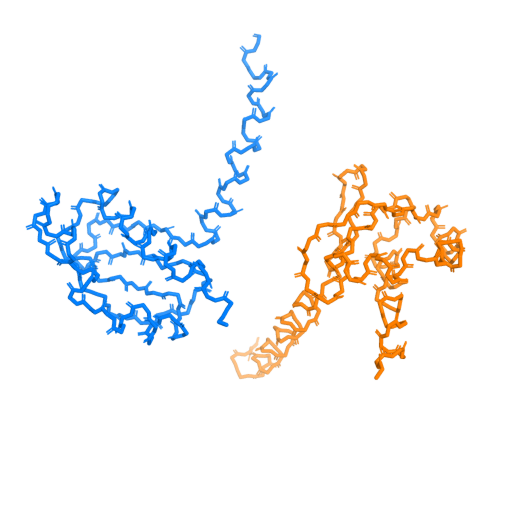 1
ATOM 710 C CA . ASP B 1 39 ? 49.301 8.071 20.272 1.00 20.54 139 ASP B CA 1
ATOM 711 C C . ASP B 1 39 ? 49.902 8.831 21.458 1.00 27.02 139 ASP B C 1
ATOM 712 O O . ASP B 1 39 ? 50.435 9.932 21.286 1.00 29.10 139 ASP B O 1
ATOM 714 N N . SER B 1 40 ? 49.820 8.233 22.648 1.00 47.61 140 SER B N 1
ATOM 715 C CA . SER B 1 40 ? 50.333 8.827 23.887 1.00 46.09 140 SER B CA 1
ATOM 716 C C . SER B 1 40 ? 51.782 9.333 23.767 1.00 45.57 140 SER B C 1
ATOM 717 O O . SER B 1 40 ? 52.031 10.541 23.849 1.00 45.93 140 SER B O 1
ATOM 719 N N . THR B 1 41 ? 52.724 8.410 23.572 1.00 28.21 141 THR B N 1
ATOM 720 C CA . THR B 1 41 ? 54.122 8.765 23.336 1.00 29.83 141 THR B CA 1
ATOM 721 C C . THR B 1 41 ? 54.375 8.771 21.835 1.00 25.27 141 THR B C 1
ATOM 722 O O . THR B 1 41 ? 54.831 7.779 21.260 1.00 29.29 141 THR B O 1
ATOM 724 N N . LEU B 1 42 ? 54.059 9.902 21.212 1.00 23.36 142 LEU B N 1
ATOM 725 C CA . LEU B 1 42 ? 54.092 10.041 19.755 1.00 22.27 142 LEU B CA 1
ATOM 726 C C . LEU B 1 42 ? 55.505 10.174 19.182 1.00 30.31 142 LEU B C 1
ATOM 727 O O . LEU B 1 42 ? 55.837 9.531 18.181 1.00 29.48 142 LEU B O 1
ATOM 729 N N . TRP B 1 43 ? 56.321 11.018 19.814 1.00 28.27 143 TRP B N 1
ATOM 730 C CA . TRP B 1 43 ? 57.700 11.252 19.385 1.00 31.94 143 TRP B CA 1
ATOM 731 C C . TRP B 1 43 ? 58.599 10.049 19.676 1.00 33.61 143 TRP B C 1
ATOM 732 O O . TRP B 1 43 ? 59.622 9.861 19.015 1.00 38.46 143 TRP B O 1
ATOM 734 N N . ASN B 1 44 ? 58.214 9.246 20.668 1.00 39.83 144 ASN B N 1
ATOM 735 C CA . ASN B 1 44 ? 58.859 7.960 20.919 1.00 36.24 144 ASN B CA 1
ATOM 736 C C . ASN B 1 44 ? 58.500 6.955 19.822 1.00 38.01 144 ASN B C 1
ATOM 737 O O . ASN B 1 44 ? 59.295 6.071 19.489 1.00 29.30 144 ASN B O 1
ATOM 739 N N . LEU B 1 45 ? 57.299 7.119 19.262 1.00 28.76 145 LEU B N 1
ATOM 740 C CA . LEU B 1 45 ? 56.784 6.262 18.195 1.00 30.27 145 LEU B CA 1
ATOM 741 C C . LEU B 1 45 ? 57.310 6.665 16.821 1.00 27.53 145 LEU B C 1
ATOM 742 O O . LEU B 1 45 ? 57.659 5.805 16.012 1.00 26.27 145 LEU B O 1
ATOM 744 N N . GLU B 1 46 ? 57.367 7.970 16.565 1.00 29.49 146 GLU B N 1
ATOM 745 C CA . GLU B 1 46 ? 57.815 8.499 15.272 1.00 27.89 146 GLU B CA 1
ATOM 746 C C . GLU B 1 46 ? 59.341 8.670 15.166 1.00 22.92 146 GLU B C 1
ATOM 747 O O . GLU B 1 46 ? 59.846 9.199 14.170 1.00 21.63 146 GLU B O 1
ATOM 749 N N . LYS B 1 47 ? 60.066 8.216 16.187 1.00 24.14 147 LYS B N 1
ATOM 750 C CA . LYS B 1 47 ? 61.522 8.357 16.235 1.00 28.21 147 LYS B CA 1
ATOM 751 C C . LYS B 1 47 ? 62.224 7.456 15.219 1.00 20.65 147 LYS B C 1
ATOM 752 O O . LYS B 1 47 ? 63.027 7.929 14.413 1.00 21.72 147 LYS B O 1
ATOM 754 N N . GLU B 1 48 ? 61.907 6.163 15.259 1.00 27.99 148 GLU B N 1
ATOM 755 C CA . GLU B 1 48 ? 62.506 5.180 14.358 1.00 29.85 148 GLU B CA 1
ATOM 756 C C . GLU B 1 48 ? 61.977 5.322 12.929 1.00 30.58 148 GLU B C 1
ATOM 757 O O . GLU B 1 48 ? 62.484 4.683 12.002 1.00 31.53 148 GLU B O 1
ATOM 759 N N . VAL B 1 49 ? 60.959 6.165 12.767 1.00 37.51 149 VAL B N 1
ATOM 760 C CA . VAL B 1 49 ? 60.343 6.425 11.469 1.00 35.63 149 VAL B CA 1
ATOM 761 C C . VAL B 1 49 ? 61.242 7.278 10.570 1.00 22.62 149 VAL B C 1
ATOM 762 O O . VAL B 1 49 ? 61.413 6.978 9.386 1.00 24.32 149 VAL B O 1
ATOM 764 N N . GLU B 1 50 ? 61.824 8.330 11.140 1.00 25.10 150 GLU B N 1
ATOM 765 C CA . GLU B 1 50 ? 62.752 9.193 10.409 1.00 24.92 150 GLU B CA 1
ATOM 766 C C . GLU B 1 50 ? 64.184 8.643 10.428 1.00 29.61 150 GLU B C 1
ATOM 767 O O . GLU B 1 50 ? 65.152 9.401 10.306 1.00 28.82 150 GLU B O 1
ATOM 769 N N . ASN B 1 51 ? 64.307 7.324 10.574 1.00 22.63 151 ASN B N 1
ATOM 770 C CA . ASN B 1 51 ? 65.610 6.660 10.638 1.00 25.94 151 ASN B CA 1
ATOM 771 C C . ASN B 1 51 ? 65.958 5.913 9.345 1.00 25.52 151 ASN B C 1
ATOM 772 O O . ASN B 1 51 ? 66.511 6.506 8.414 1.00 22.82 151 ASN B O 1
ATOM 774 N N . ALA B 1 52 ? 65.627 4.622 9.292 1.00 21.24 152 ALA B N 1
ATOM 775 C CA . ALA B 1 52 ? 65.882 3.799 8.111 1.00 20.94 152 ALA B CA 1
ATOM 776 C C . ALA B 1 52 ? 65.053 4.262 6.908 1.00 28.53 152 ALA B C 1
ATOM 777 O O . ALA B 1 52 ? 65.498 4.151 5.761 1.00 29.82 152 ALA B O 1
ATOM 779 N N . THR B 1 53 ? 63.857 4.786 7.182 1.00 30.91 153 THR B N 1
ATOM 780 C CA . THR B 1 53 ? 62.975 5.333 6.148 1.00 31.93 153 THR B CA 1
ATOM 781 C C . THR B 1 53 ? 63.314 6.793 5.817 1.00 35.23 153 THR B C 1
ATOM 782 O O . THR B 1 53 ? 64.247 7.370 6.388 1.00 32.54 153 THR B O 1
ATOM 784 N N . LYS B 1 54 ? 62.552 7.377 4.891 1.00 34.75 154 LYS B N 1
ATOM 785 C CA . LYS B 1 54 ? 62.802 8.735 4.399 1.00 36.82 154 LYS B CA 1
ATOM 786 C C . LYS B 1 54 ? 62.435 9.817 5.415 1.00 32.46 154 LYS B C 1
ATOM 787 O O . LYS B 1 54 ? 63.235 10.721 5.670 1.00 33.27 154 LYS B O 1
ATOM 789 N N . LYS B 1 55 ? 61.232 9.721 5.986 1.00 38.18 155 LYS B N 1
ATOM 790 C CA . LYS B 1 55 ? 60.738 10.707 6.959 1.00 30.42 155 LYS B CA 1
ATOM 791 C C . LYS B 1 55 ? 59.948 10.067 8.111 1.00 28.36 155 LYS B C 1
ATOM 792 O O . LYS B 1 55 ? 59.650 8.868 8.084 1.00 29.51 155 LYS B O 1
ATOM 794 N N . VAL B 1 56 ? 59.624 10.876 9.121 1.00 37.18 156 VAL B N 1
ATOM 795 C CA . VAL B 1 56 ? 58.858 10.417 10.278 1.00 38.64 156 VAL B CA 1
ATOM 796 C C . VAL B 1 56 ? 57.352 10.436 10.006 1.00 40.22 156 VAL B C 1
ATOM 797 O O . VAL B 1 56 ? 56.858 11.297 9.270 1.00 40.03 156 VAL B O 1
ATOM 799 N N . THR B 1 57 ? 56.633 9.488 10.608 1.00 43.04 157 THR B N 1
ATOM 800 C CA . THR B 1 57 ? 55.191 9.332 10.388 1.00 44.52 157 THR B CA 1
ATOM 801 C C . THR B 1 57 ? 54.346 9.923 11.517 1.00 45.41 157 THR B C 1
ATOM 802 O O . THR B 1 57 ? 54.601 9.668 12.699 1.00 45.26 157 THR B O 1
ATOM 804 N N . VAL B 1 58 ? 53.337 10.705 11.135 1.00 46.68 158 VAL B N 1
ATOM 805 C CA . VAL B 1 58 ? 52.451 11.375 12.085 1.00 49.18 158 VAL B CA 1
ATOM 806 C C . VAL B 1 58 ? 51.043 10.794 12.043 1.00 51.78 158 VAL B C 1
ATOM 807 O O . VAL B 1 58 ? 50.484 10.589 10.965 1.00 51.88 158 VAL B O 1
ATOM 809 N N . LEU B 1 59 ? 50.478 10.536 13.221 1.00 54.58 159 LEU B N 1
ATOM 810 C CA . LEU B 1 59 ? 49.120 9.999 13.338 1.00 56.60 159 LEU B CA 1
ATOM 811 C C . LEU B 1 59 ? 48.187 10.967 14.066 1.00 57.83 159 LEU B C 1
ATOM 812 O O . LEU B 1 59 ? 48.633 11.762 14.899 1.00 58.07 159 LEU B O 1
ATOM 814 N N . LYS B 1 60 ? 46.896 10.896 13.742 1.00 58.76 160 LYS B N 1
ATOM 815 C CA . LYS B 1 60 ? 45.879 11.748 14.365 1.00 58.73 160 LYS B CA 1
ATOM 816 C C . LYS B 1 60 ? 44.480 11.134 14.289 1.00 58.36 160 LYS B C 1
ATOM 817 O O . LYS B 1 60 ? 43.852 10.897 15.322 1.00 57.70 160 LYS B O 1
ATOM 819 N N . LYS B 1 61 ? 44.002 10.883 13.071 1.00 58.09 161 LYS B N 1
ATOM 820 C CA . LYS B 1 61 ? 42.678 10.300 12.854 1.00 57.45 161 LYS B CA 1
ATOM 821 C C . LYS B 1 61 ? 42.699 8.796 13.084 1.00 56.75 161 LYS B C 1
ATOM 822 O O . LYS B 1 61 ? 43.722 8.145 12.864 1.00 56.48 161 LYS B O 1
ATOM 824 N N . GLY B 1 62 ? 41.564 8.253 13.523 1.00 55.42 162 GLY B N 1
ATOM 825 C CA . GLY B 1 62 ? 41.449 6.828 13.828 1.00 53.86 162 GLY B CA 1
ATOM 826 C C . GLY B 1 62 ? 40.020 6.335 13.959 1.00 52.34 162 GLY B C 1
ATOM 827 O O . GLY B 1 62 ? 39.395 6.488 15.010 1.00 51.99 162 GLY B O 1
ATOM 828 N N . GLU B 1 63 ? 39.507 5.744 12.881 1.00 50.56 163 GLU B N 1
ATOM 829 C CA . GLU B 1 63 ? 38.184 5.115 12.880 1.00 48.63 163 GLU B CA 1
ATOM 830 C C . GLU B 1 63 ? 38.289 3.642 13.281 1.00 48.05 163 GLU B C 1
ATOM 831 O O . GLU B 1 63 ? 39.344 3.021 13.111 1.00 50.36 163 GLU B O 1
ATOM 833 N N . PRO B 1 64 ? 37.188 3.083 13.815 1.00 46.69 164 PRO B N 1
ATOM 834 C CA . PRO B 1 64 ? 37.026 1.741 14.380 1.00 44.72 164 PRO B CA 1
ATOM 835 C C . PRO B 1 64 ? 37.495 0.622 13.449 1.00 43.89 164 PRO B C 1
ATOM 836 O O . PRO B 1 64 ? 37.051 0.539 12.301 1.00 44.03 164 PRO B O 1
ATOM 838 N N . VAL B 1 65 ? 38.394 -0.221 13.956 1.00 40.47 165 VAL B N 1
ATOM 839 C CA . VAL B 1 65 ? 38.934 -1.344 13.193 1.00 38.95 165 VAL B CA 1
ATOM 840 C C . VAL B 1 65 ? 38.775 -2.656 13.957 1.00 37.78 165 VAL B C 1
ATOM 841 O O . VAL B 1 65 ? 37.659 -3.149 14.125 1.00 37.15 165 VAL B O 1
ATOM 843 N N . ASP B 1 66 ? 39.894 -3.216 14.411 1.00 36.50 166 ASP B N 1
ATOM 844 C CA . ASP B 1 66 ? 39.889 -4.451 15.188 1.00 33.92 166 ASP B CA 1
ATOM 845 C C . ASP B 1 66 ? 40.892 -4.377 16.343 1.00 32.99 166 ASP B C 1
ATOM 846 O O . ASP B 1 66 ? 40.571 -3.845 17.410 1.00 34.13 166 ASP B O 1
ATOM 848 N N . ILE B 1 67 ? 42.100 -4.897 16.128 1.00 31.30 167 ILE B N 1
ATOM 849 C CA . ILE B 1 67 ? 43.136 -4.878 17.157 1.00 28.98 167 ILE B CA 1
ATOM 850 C C . ILE B 1 67 ? 44.329 -4.012 16.760 1.00 28.85 167 ILE B C 1
ATOM 851 O O . ILE B 1 67 ? 44.740 -3.129 17.517 1.00 27.91 167 ILE B O 1
ATOM 853 N N . ALA B 1 68 ? 44.875 -4.262 15.573 1.00 27.00 168 ALA B N 1
ATOM 854 C CA . ALA B 1 68 ? 46.009 -3.493 15.071 1.00 27.02 168 ALA B CA 1
ATOM 855 C C . ALA B 1 68 ? 45.549 -2.382 14.126 1.00 27.44 168 ALA B C 1
ATOM 856 O O . ALA B 1 68 ? 44.504 -2.503 13.481 1.00 28.43 168 ALA B O 1
ATOM 858 N N . GLY B 1 69 ? 46.337 -1.309 14.043 1.00 27.79 169 GLY B N 1
ATOM 859 C CA . GLY B 1 69 ? 45.994 -0.143 13.228 1.00 26.11 169 GLY B CA 1
ATOM 860 C C . GLY B 1 69 ? 46.697 -0.072 11.885 1.00 26.54 169 GLY B C 1
ATOM 861 O O . GLY B 1 69 ? 47.925 -0.003 11.820 1.00 26.24 169 GLY B O 1
ATOM 862 N N . GLY B 1 70 ? 45.911 -0.102 10.812 1.00 26.47 170 GLY B N 1
ATOM 863 C CA . GLY B 1 70 ? 46.430 0.086 9.461 1.00 26.76 170 GLY B CA 1
ATOM 864 C C . GLY B 1 70 ? 46.884 1.520 9.266 1.00 24.64 170 GLY B C 1
ATOM 865 O O . GLY B 1 70 ? 46.296 2.444 9.831 1.00 25.03 170 GLY B O 1
ATOM 866 N N . CYS B 1 71 ? 47.935 1.706 8.471 1.00 20.99 171 CYS B N 1
ATOM 867 C CA . CYS B 1 71 ? 48.516 3.030 8.259 1.00 17.06 171 CYS B CA 1
ATOM 868 C C . CYS B 1 71 ? 48.594 3.397 6.780 1.00 17.59 171 CYS B C 1
ATOM 869 O O . CYS B 1 71 ? 49.529 3.003 6.080 1.00 17.21 171 CYS B O 1
ATOM 871 N N . ILE B 1 72 ? 47.606 4.157 6.314 1.00 19.19 172 ILE B N 1
ATOM 872 C CA . ILE B 1 72 ? 47.549 4.598 4.920 1.00 21.51 172 ILE B CA 1
ATOM 873 C C . ILE B 1 72 ? 48.170 5.980 4.746 1.00 23.93 172 ILE B C 1
ATOM 874 O O . ILE B 1 72 ? 48.016 6.846 5.609 1.00 23.92 172 ILE B O 1
ATOM 876 N N . ILE B 1 73 ? 48.862 6.178 3.625 1.00 25.45 173 ILE B N 1
ATOM 877 C CA . ILE B 1 73 ? 49.553 7.438 3.339 1.00 28.28 173 ILE B CA 1
ATOM 878 C C . ILE B 1 73 ? 48.583 8.553 2.939 1.00 29.05 173 ILE B C 1
ATOM 879 O O . ILE B 1 73 ? 47.660 8.325 2.148 1.00 28.50 173 ILE B O 1
ATOM 881 N N . GLU B 1 74 ? 48.802 9.747 3.499 1.00 29.62 174 GLU B N 1
ATOM 882 C CA . GLU B 1 74 ? 47.981 10.937 3.221 1.00 29.96 174 GLU B CA 1
ATOM 883 C C . GLU B 1 74 ? 47.928 11.213 1.722 1.00 30.83 174 GLU B C 1
ATOM 884 O O . GLU B 1 74 ? 46.854 11.418 1.152 1.00 30.74 174 GLU B O 1
ATOM 886 N N . THR B 1 75 ? 49.100 11.220 1.096 1.00 32.93 175 THR B N 1
ATOM 887 C CA . THR B 1 75 ? 49.188 11.086 -0.343 1.00 33.78 175 THR B CA 1
ATOM 888 C C . THR B 1 75 ? 48.836 9.627 -0.635 1.00 34.73 175 THR B C 1
ATOM 889 O O . THR B 1 75 ? 49.669 8.730 -0.466 1.00 35.26 175 THR B O 1
ATOM 891 N N . ALA B 1 76 ? 47.585 9.400 -1.035 1.00 33.44 176 ALA B N 1
ATOM 892 C CA . ALA B 1 76 ? 47.055 8.049 -1.253 1.00 30.74 176 ALA B CA 1
ATOM 893 C C . ALA B 1 76 ? 47.749 7.314 -2.405 1.00 29.88 176 ALA B C 1
ATOM 894 O O . ALA B 1 76 ? 47.198 7.165 -3.500 1.00 28.68 176 ALA B O 1
ATOM 896 N N . ASP B 1 77 ? 48.970 6.864 -2.134 1.00 30.52 177 ASP B N 1
ATOM 897 C CA . ASP B 1 77 ? 49.775 6.149 -3.109 1.00 30.38 177 ASP B CA 1
ATOM 898 C C . ASP B 1 77 ? 49.941 4.697 -2.687 1.00 28.14 177 ASP B C 1
ATOM 899 O O . ASP B 1 77 ? 50.289 3.844 -3.504 1.00 26.68 177 ASP B O 1
ATOM 901 N N . GLY B 1 78 ? 49.688 4.428 -1.408 1.00 26.64 178 GLY B N 1
ATOM 902 C CA . GLY B 1 78 ? 49.817 3.088 -0.846 1.00 26.79 178 GLY B CA 1
ATOM 903 C C . GLY B 1 78 ? 49.128 2.984 0.497 1.00 25.43 178 GLY B C 1
ATOM 904 O O . GLY B 1 78 ? 49.046 3.965 1.235 1.00 25.31 178 GLY B O 1
ATOM 905 N N . LEU B 1 79 ? 48.627 1.793 0.811 1.00 24.22 179 LEU B N 1
ATOM 906 C CA . LEU B 1 79 ? 47.933 1.553 2.074 1.00 21.45 179 LEU B CA 1
ATOM 907 C C . LEU B 1 79 ? 48.259 0.173 2.637 1.00 22.34 179 LEU B C 1
ATOM 908 O O . LEU B 1 79 ? 47.843 -0.849 2.085 1.00 23.85 179 LEU B O 1
ATOM 910 N N . LYS B 1 80 ? 49.008 0.155 3.737 1.00 22.58 180 LYS B N 1
ATOM 911 C CA . LYS B 1 80 ? 49.407 -1.088 4.392 1.00 21.65 180 LYS B CA 1
ATOM 912 C C . LYS B 1 80 ? 48.341 -1.580 5.357 1.00 20.11 180 LYS B C 1
ATOM 913 O O . LYS B 1 80 ? 47.755 -0.797 6.107 1.00 20.68 180 LYS B O 1
ATOM 915 N N . SER B 1 81 ? 48.104 -2.886 5.336 1.00 19.78 181 SER B N 1
ATOM 916 C CA . SER B 1 81 ? 47.048 -3.492 6.141 1.00 19.98 181 SER B CA 1
ATOM 917 C C . SER B 1 81 ? 47.588 -4.138 7.416 1.00 19.83 181 SER B C 1
ATOM 918 O O . SER B 1 81 ? 47.852 -5.345 7.465 1.00 21.45 181 SER B O 1
ATOM 920 N N . LEU B 1 82 ? 47.758 -3.316 8.445 1.00 18.88 182 LEU B N 1
ATOM 921 C CA . LEU B 1 82 ? 48.146 -3.804 9.758 1.00 18.14 182 LEU B CA 1
ATOM 922 C C . LEU B 1 82 ? 46.909 -3.819 10.636 1.00 19.19 182 LEU B C 1
ATOM 923 O O . LEU B 1 82 ? 46.678 -2.902 11.417 1.00 19.90 182 LEU B O 1
ATOM 925 N N . ASP B 1 83 ? 46.099 -4.857 10.464 1.00 19.13 183 ASP B N 1
ATOM 926 C CA . ASP B 1 83 ? 44.915 -5.070 11.282 1.00 18.65 183 ASP B CA 1
ATOM 927 C C . ASP B 1 83 ? 45.088 -6.375 12.047 1.00 19.44 183 ASP B C 1
ATOM 928 O O . ASP B 1 83 ? 46.144 -7.010 11.969 1.00 17.59 183 ASP B O 1
ATOM 930 N N . ASN B 1 84 ? 44.062 -6.762 12.800 1.00 20.49 184 ASN B N 1
ATOM 931 C CA . ASN B 1 84 ? 44.047 -8.063 13.460 1.00 21.57 184 ASN B CA 1
ATOM 932 C C . ASN B 1 84 ? 43.779 -9.174 12.452 1.00 21.52 184 ASN B C 1
ATOM 933 O O . ASN B 1 84 ? 44.478 -10.187 12.437 1.00 19.75 184 ASN B O 1
ATOM 935 N N . SER B 1 85 ? 42.772 -8.959 11.606 1.00 21.18 185 SER B N 1
ATOM 936 C CA . SER B 1 85 ? 42.361 -9.931 10.594 1.00 20.83 185 SER B CA 1
ATOM 937 C C . SER B 1 85 ? 43.324 -9.982 9.405 1.00 20.98 185 SER B C 1
ATOM 938 O O . SER B 1 85 ? 43.632 -11.060 8.894 1.00 19.01 185 SER B O 1
ATOM 940 N N . LEU B 1 86 ? 43.801 -8.815 8.973 1.00 20.67 186 LEU B N 1
ATOM 941 C CA . LEU B 1 86 ? 44.761 -8.725 7.865 1.00 19.57 186 LEU B CA 1
ATOM 942 C C . LEU B 1 86 ? 46.141 -9.266 8.257 1.00 19.36 186 LEU B C 1
ATOM 943 O O . LEU B 1 86 ? 47.069 -9.284 7.438 1.00 19.50 186 LEU B O 1
ATOM 945 N N . GLU B 1 87 ? 46.253 -9.704 9.512 1.00 17.65 187 GLU B N 1
ATOM 946 C CA . GLU B 1 87 ? 47.472 -10.292 10.054 1.00 16.82 187 GLU B CA 1
ATOM 947 C C . GLU B 1 87 ? 47.253 -11.729 10.531 1.00 16.10 187 GLU B C 1
ATOM 948 O O . GLU B 1 87 ? 48.171 -12.542 10.462 1.00 14.24 187 GLU B O 1
ATOM 950 N N . ALA B 1 88 ? 46.046 -12.035 11.011 1.00 15.53 188 ALA B N 1
ATOM 951 C CA . ALA B 1 88 ? 45.720 -13.379 11.521 1.00 16.45 188 ALA B CA 1
ATOM 952 C C . ALA B 1 88 ? 44.792 -14.176 10.596 1.00 18.41 188 ALA B C 1
ATOM 953 O O . ALA B 1 88 ? 45.039 -15.357 10.332 1.00 18.88 188 ALA B O 1
ATOM 955 N N . ILE B 1 89 ? 43.726 -13.528 10.121 1.00 19.43 189 ILE B N 1
ATOM 956 C CA . ILE B 1 89 ? 42.815 -14.120 9.140 1.00 16.60 189 ILE B CA 1
ATOM 957 C C . ILE B 1 89 ? 43.448 -14.116 7.748 1.00 16.25 189 ILE B C 1
ATOM 958 O O . ILE B 1 89 ? 42.977 -14.802 6.839 1.00 14.55 189 ILE B O 1
ATOM 960 N N . PHE B 1 90 ? 44.510 -13.331 7.591 1.00 17.63 190 PHE B N 1
ATOM 961 C CA . PHE B 1 90 ? 45.350 -13.392 6.404 1.00 19.58 190 PHE B CA 1
ATOM 962 C C . PHE B 1 90 ? 46.453 -14.424 6.612 1.00 20.00 190 PHE B C 1
ATOM 963 O O . PHE B 1 90 ? 46.915 -15.052 5.657 1.00 19.13 190 PHE B O 1
ATOM 965 N N . ASN B 1 91 ? 46.864 -14.598 7.868 1.00 20.25 191 ASN B N 1
ATOM 966 C CA . ASN B 1 91 ? 47.853 -15.611 8.234 1.00 20.23 191 ASN B CA 1
ATOM 967 C C . ASN B 1 91 ? 47.293 -17.022 8.109 1.00 20.13 191 ASN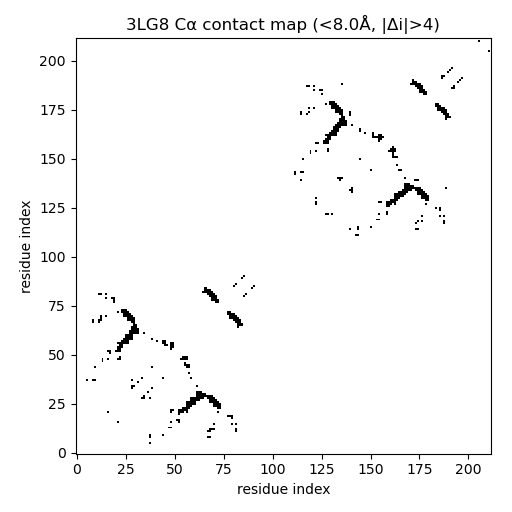 B C 1
ATOM 968 O O . ASN B 1 91 ? 48.044 -18.000 8.128 1.00 21.61 191 ASN B O 1
ATOM 970 N N . ARG B 1 92 ? 45.969 -17.115 7.988 1.00 20.96 192 ARG B N 1
ATOM 971 C CA . ARG B 1 92 ? 45.296 -18.382 7.729 1.00 18.64 192 ARG B CA 1
ATOM 972 C C . ARG B 1 92 ? 45.565 -18.823 6.296 1.00 18.74 192 ARG B C 1
ATOM 973 O O . ARG B 1 92 ? 45.971 -19.962 6.054 1.00 19.65 192 ARG B O 1
ATOM 975 N N . ASN B 1 93 ? 45.354 -17.905 5.355 1.00 18.71 193 ASN B N 1
ATOM 976 C CA . ASN B 1 93 ? 45.557 -18.174 3.935 1.00 16.74 193 ASN B CA 1
ATOM 977 C C . ASN B 1 93 ? 46.975 -18.646 3.639 1.00 16.05 193 ASN B C 1
ATOM 978 O O . ASN B 1 93 ? 47.183 -19.521 2.797 1.00 14.41 193 ASN B O 1
ATOM 980 N N . LEU B 1 94 ? 47.940 -18.071 4.353 1.00 17.01 194 LEU B N 1
ATOM 981 C CA . LEU B 1 94 ? 49.342 -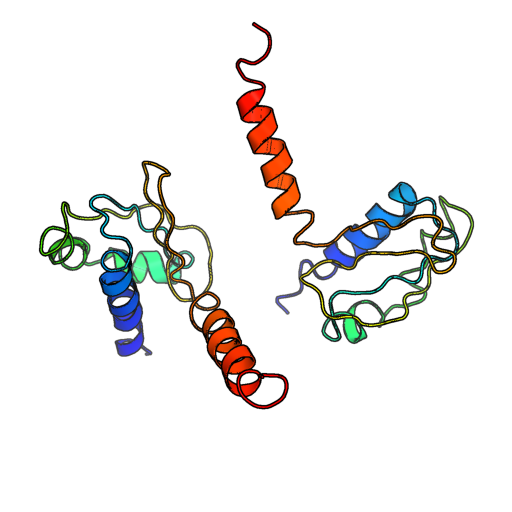18.457 4.233 1.00 18.19 194 LEU B CA 1
ATOM 982 C C . LEU B 1 94 ? 49.544 -19.938 4.541 1.00 17.65 194 LEU B C 1
ATOM 983 O O . LEU B 1 94 ? 50.474 -20.566 4.031 1.00 16.25 194 LEU B O 1
ATOM 985 N N . ASN B 1 95 ? 48.665 -20.486 5.376 1.00 18.69 195 ASN B N 1
ATOM 986 C CA . ASN B 1 95 ? 48.713 -21.895 5.737 1.00 18.81 195 ASN B CA 1
ATOM 987 C C . ASN B 1 95 ? 47.872 -22.749 4.799 1.00 19.78 195 ASN B C 1
ATOM 988 O O . ASN B 1 95 ? 48.327 -23.788 4.319 1.00 15.81 195 ASN B O 1
ATOM 990 N N . VAL B 1 96 ? 46.648 -22.295 4.534 1.00 23.13 196 VAL B N 1
ATOM 991 C CA . VAL B 1 96 ? 45.694 -23.040 3.713 1.00 26.03 196 VAL B CA 1
ATOM 992 C C . VAL B 1 96 ? 46.221 -23.280 2.303 1.00 27.98 196 VAL B C 1
ATOM 993 O O . VAL B 1 96 ? 45.844 -24.254 1.653 1.00 29.94 196 VAL B O 1
ATOM 995 N N . ILE B 1 97 ? 47.094 -22.390 1.843 1.00 29.32 197 ILE B N 1
ATOM 996 C CA . ILE B 1 97 ? 47.719 -22.523 0.534 1.00 31.37 197 ILE B CA 1
ATOM 997 C C . ILE B 1 97 ? 49.037 -23.291 0.622 1.00 31.26 197 ILE B C 1
ATOM 998 O O . ILE B 1 97 ? 49.545 -23.776 -0.392 1.00 31.73 197 ILE B O 1
ATOM 1000 N N . ARG B 1 98 ? 49.580 -23.397 1.835 1.00 31.78 198 ARG B N 1
ATOM 1001 C CA . ARG B 1 98 ? 50.826 -24.129 2.082 1.00 29.24 198 ARG B CA 1
ATOM 1002 C C . ARG B 1 98 ? 50.583 -25.631 2.253 1.00 28.19 198 ARG B C 1
ATOM 1003 O O . ARG B 1 98 ? 51.400 -26.451 1.825 1.00 28.89 198 ARG B O 1
ATOM 1005 N N . ALA B 1 99 ? 49.464 -25.979 2.887 1.00 27.47 199 ALA B N 1
ATOM 1006 C CA . ALA B 1 99 ? 49.038 -27.370 3.013 1.00 27.43 199 ALA B CA 1
ATOM 1007 C C . ALA B 1 99 ? 48.482 -27.872 1.687 1.00 26.98 199 ALA B C 1
ATOM 1008 O O . ALA B 1 99 ? 48.563 -29.063 1.388 1.00 27.49 199 ALA B O 1
ATOM 1010 N N . ARG B 1 100 ? 47.913 -26.948 0.908 1.00 27.12 200 ARG B N 1
ATOM 1011 C CA . ARG B 1 100 ? 47.435 -27.216 -0.454 1.00 29.39 200 ARG B CA 1
ATOM 1012 C C . ARG B 1 100 ? 48.576 -27.158 -1.467 1.00 30.87 200 ARG B C 1
ATOM 1013 O O . ARG B 1 100 ? 48.400 -27.500 -2.639 1.00 31.70 200 ARG B O 1
ATOM 1015 N N . ILE B 1 101 ? 49.738 -26.704 -1.004 1.00 32.67 201 ILE B N 1
ATOM 1016 C CA . ILE B 1 101 ? 50.979 -26.820 -1.755 1.00 34.27 201 ILE B CA 1
ATOM 1017 C C . ILE B 1 101 ? 51.658 -28.147 -1.392 1.00 35.25 201 ILE B C 1
ATOM 1018 O O . ILE B 1 101 ? 52.828 -28.176 -0.992 1.00 36.21 201 ILE B O 1
ATOM 1020 N N . THR B 1 102 ? 50.900 -29.238 -1.525 1.00 36.92 202 THR B N 1
ATOM 1021 C CA . THR B 1 102 ? 51.373 -30.594 -1.232 1.00 39.54 202 THR B CA 1
ATOM 1022 C C . THR B 1 102 ? 50.621 -31.632 -2.066 1.00 41.21 202 THR B C 1
ATOM 1023 O O . THR B 1 102 ? 51.232 -32.406 -2.809 1.00 39.95 202 THR B O 1
ATOM 1025 N N . GLU B 1 103 ? 49.294 -31.626 -1.941 1.00 44.05 203 GLU B N 1
ATOM 1026 C CA . GLU B 1 103 ? 48.434 -32.608 -2.598 1.00 46.93 203 GLU B CA 1
ATOM 1027 C C . GLU B 1 103 ? 48.267 -32.347 -4.096 1.00 49.02 203 GLU B C 1
ATOM 1028 O O . GLU B 1 103 ? 48.858 -33.052 -4.917 1.00 50.24 203 GLU B O 1
ATOM 1030 N N . LYS B 1 104 ? 47.476 -31.331 -4.440 1.00 51.81 204 LYS B N 1
ATOM 1031 C CA . LYS B 1 104 ? 47.143 -31.023 -5.835 1.00 54.87 204 LYS B CA 1
ATOM 1032 C C . LYS B 1 104 ? 48.345 -30.585 -6.676 1.00 56.50 204 LYS B C 1
ATOM 1033 O O . LYS B 1 104 ? 48.322 -30.704 -7.904 1.00 57.50 204 LYS B O 1
ATOM 1035 N N . LEU B 1 105 ? 49.383 -30.086 -6.005 1.00 56.83 205 LEU B N 1
ATOM 1036 C CA . LEU B 1 105 ? 50.584 -29.559 -6.659 1.00 57.69 205 LEU B CA 1
ATOM 1037 C C . LEU B 1 105 ? 51.273 -30.580 -7.561 1.00 58.45 205 LEU B C 1
ATOM 1038 O O . LEU B 1 105 ? 51.384 -31.758 -7.211 1.00 59.35 205 LEU B O 1
ATOM 1040 N N . PHE B 1 106 ? 51.724 -30.113 -8.724 1.00 59.52 206 PHE B N 1
ATOM 1041 C CA . PHE B 1 106 ? 52.456 -30.942 -9.679 1.00 60.66 206 PHE B CA 1
ATOM 1042 C C . PHE B 1 106 ? 53.501 -30.125 -10.434 1.00 62.67 206 PHE B C 1
ATOM 1043 O O . PHE B 1 106 ? 53.334 -28.923 -10.645 1.00 63.60 206 PHE B O 1
#

Organism: Methanocaldococcus jannaschii (strain ATCC 43067 / DSM 2661 / JAL-1 / JCM 10045 / NBRC 100440) (NCBI:txid243232)

Sequence (212 aa):
EQPEYKDKLIKLIKDGAISLGGGELIVRLNKRDMELIDDSTLWNLEKEVENATKKVTVLKKGEPVDIAGGCIIETADGLKSLDNSLEAIFNRNLNVIRARITEKLFEQPEYKDKLIKLIKDGAISLGGGELIVRLNKRDMELIDDSTLWNLEKEVENATKKVTVLKKGEPVDIAGGCIIETADGLKSLDNSLEAIFNRNLNVIRARITEKLF

Solvent-accessible surface area: 12732 Å² total; per-residue (Å²): 146,113,67,95,72,67,71,49,41,66,66,32,56,59,64,8,34,88,84,54,56,23,25,74,11,33,24,32,17,10,32,72,96,20,37,82,64,60,54,83,58,70,94,73,72,26,65,70,13,45,75,97,43,90,45,51,34,76,58,73,69,46,65,91,68,66,70,19,26,20,20,43,31,83,84,87,109,41,82,35,73,40,24,29,62,50,60,76,72,49,61,59,65,65,59,72,60,62,74,61,77,86,79,74,115,139,145,77,70,91,67,62,63,50,35,59,70,38,59,71,58,14,30,76,98,68,52,22,16,74,12,45,33,46,17,3,35,75,86,20,23,76,62,52,56,86,62,60,86,78,68,26,64,77,14,61,71,113,27,99,44,44,27,78,58,105,80,35,84,92,65,66,68,18,24,22,30,49,31,89,80,105,102,47,84,36,75,20,26,34,58,43,62,69,70,50,56,56,62,75,60,71,68,62,80,61,68,77,94,98,68,153

B-factor: mean 30.02, std 10.42, range [14.24, 63.6]

GO terms:
  GO:0005886 plasma membrane (C, EXP)